Protein AF-A0A257QNQ6-F1 (afdb_monomer)

Secondary structure (DSSP, 8-state):
-EEEEE-SSSEETT-GGGEESS---STTEEEEE---S-EEEEE-TT-EEEESEEEE--TTEEEEE-SEEEE-STT-EEEE-SSEEEESSEEEESEEEE-SSEEEESS-EEE-SEEEE-TT-EEE-TT-EEEE-SEEEE-EEEEE-SSS--EEEESSEEEESSEEEEET-EEEESSEEEE-S-EEE-SSTT---EEEE-TT-EEEE-SS-EEEE-TT-EEEESSEEEE-S-SSEEEEES-EEESSEEEE-SSEEEEESSEEEE-SEEEEEEEEEEETT-EEEE-TT-EEEEEEEEEESSEEEESS-EEE-TTPEEEESSEEE-TTS-EEE-S-EEE-S-EE--

Mean predicted aligned error: 4.37 Å

Nearest PDB structures (foldseek):
  7koh-assembly1_A  TM=2.588E-01  e=5.756E+00  Escherichia coli O157:H7
  5awf-assembly1_B  TM=1.231E-01  e=7.740E-01  Escherichia coli K-12
  5awf-assembly1_A  TM=1.006E-01  e=2.385E+00  Escherichia coli K-12
  4dn7-assembly1_B  TM=1.227E-01  e=3.528E+00  Methanosarcina mazei Go1

pLDDT: mean 94.82, std 5.74, range [55.69, 98.88]

Radius of gyration: 24.32 Å; Cα contacts (8 Å, |Δi|>4): 1252; chains: 1; bounding box: 63×30×73 Å

Sequence (342 aa):
MGSYSWNGTSGDWATNTNWTGGIPNSSTADVTIEAGGTYNVTIAAGESFTADSVTLANYSVNFDLIGSLDLLGSLASFNFSGSVFDLAGTISGGTFNIDTGTLVDQGGVIATQNFALGNQQYLDLNGNTLTLGHSAQLNGYIVGNGSAGNEILVTGKADLSTSYFGGQAILVDAGIVSQDAYILVGTAAGDTGGLVIDAGATYALVSDAYIQSNGTANISNAGLLEKTANVGESYIDGNFTNTGTIAVNQGTLDVRYGNDQLAGTITGPGLFGISAGANATLDSGLVINVATFNIVNGNATLGSSFDLTDAVSLIGSGDIYLNGHNLTLAGPAALEGTLTGP

Foldseek 3Di:
DQEKEAPAAADELQDQVRIDRGRAADLDYEYEYADEDAYEYEHAAPHEGEYCEYEYRYQRYEYEYQEEYENNHPQYEYEDNYAEYEANEEYAEHEYEDPEHEYEDPQYAYHYQEYEDDAQHYYEPQQAEYEDQHEYEAHHEYEDPHPHHQEDHYQYEYEYAHHEYEAAHEYEFNAEYEYAEEYEHYPDQCHAYEYHDDAQGEYEDAYLYEYEYHHNYEYEDQYEYEDDDDQEEYEYAEEYEYAEEYEDAHHEYEYEHYEYEAAYEYEYAYEYEYAHAYAYEDAPHYYYHYQEYEYYNYEYEYNEADEDAQNYEYHYQEEYECAAYHYHYNHHYDHNHHYHYD

Structure (mmCIF, N/CA/C/O backbone):
data_AF-A0A257QNQ6-F1
#
_entry.id   AF-A0A257QNQ6-F1
#
loop_
_atom_site.group_PDB
_atom_site.id
_atom_site.type_symbol
_atom_site.label_atom_id
_atom_site.label_alt_id
_atom_site.label_comp_id
_atom_site.label_asym_id
_atom_site.label_entity_id
_atom_site.label_seq_id
_atom_site.pdbx_PDB_ins_code
_atom_site.Cartn_x
_atom_site.Cartn_y
_atom_site.Cartn_z
_atom_site.occupancy
_atom_site.B_iso_or_equiv
_atom_site.auth_seq_id
_atom_site.auth_comp_id
_atom_site.auth_asym_id
_atom_site.auth_atom_id
_atom_site.pdbx_PDB_model_num
ATOM 1 N N . MET A 1 1 ? 31.882 -0.362 -18.233 1.00 69.94 1 MET A N 1
ATOM 2 C CA . MET A 1 1 ? 30.543 0.205 -18.442 1.00 69.94 1 MET A CA 1
ATOM 3 C C . MET A 1 1 ? 30.500 0.744 -19.852 1.00 69.94 1 MET A C 1
ATOM 5 O O . MET A 1 1 ? 31.387 1.510 -20.220 1.00 69.94 1 MET A O 1
ATOM 9 N N . GLY A 1 2 ? 29.583 0.234 -20.668 1.00 83.62 2 GLY A N 1
ATOM 10 C CA . GLY A 1 2 ? 29.284 0.827 -21.970 1.00 83.62 2 GLY A CA 1
ATOM 11 C C . GLY A 1 2 ? 28.136 1.810 -21.787 1.00 83.62 2 GLY A C 1
ATOM 12 O O . GLY A 1 2 ? 27.144 1.434 -21.175 1.00 83.62 2 GLY A O 1
ATOM 13 N N . SER A 1 3 ? 28.279 3.038 -22.279 1.00 91.12 3 SER A N 1
ATOM 14 C CA . SER A 1 3 ? 27.209 4.040 -22.244 1.00 91.12 3 SER A CA 1
ATOM 15 C C . SER A 1 3 ? 26.455 4.037 -23.566 1.00 91.12 3 SER A C 1
ATOM 17 O O . SER A 1 3 ? 27.075 4.094 -24.631 1.00 91.12 3 SER A O 1
ATOM 19 N N . TYR A 1 4 ? 25.131 3.996 -23.485 1.00 97.50 4 TYR A N 1
ATOM 20 C CA . TYR A 1 4 ? 24.238 3.935 -24.632 1.00 97.50 4 TYR A CA 1
ATOM 21 C C . TYR A 1 4 ? 23.195 5.039 -24.531 1.00 97.50 4 TYR A C 1
ATOM 23 O O . TYR A 1 4 ? 22.643 5.262 -23.454 1.00 97.50 4 TYR A O 1
ATOM 31 N N . SER A 1 5 ? 22.906 5.722 -25.638 1.00 96.94 5 SER A N 1
ATOM 32 C CA . SER A 1 5 ? 21.911 6.797 -25.642 1.00 96.94 5 SER A CA 1
ATOM 33 C C . SER A 1 5 ? 20.911 6.695 -26.782 1.00 96.94 5 SER A C 1
ATOM 35 O O . SER A 1 5 ? 21.265 6.349 -27.913 1.00 96.94 5 SER A O 1
ATOM 37 N N . TRP A 1 6 ? 19.651 6.997 -26.471 1.00 97.31 6 TRP A N 1
ATOM 38 C CA . TRP A 1 6 ? 18.554 6.987 -27.437 1.00 97.31 6 TRP A CA 1
ATOM 39 C C . TRP A 1 6 ? 18.529 8.262 -28.284 1.00 97.31 6 TRP A C 1
ATOM 41 O O . TRP A 1 6 ? 18.758 9.363 -27.784 1.00 97.31 6 TRP A O 1
ATOM 51 N N . ASN A 1 7 ? 18.228 8.128 -29.574 1.00 93.75 7 ASN A N 1
ATOM 52 C CA . ASN A 1 7 ? 18.326 9.219 -30.551 1.00 93.75 7 ASN A CA 1
ATOM 53 C C . ASN A 1 7 ? 17.153 10.224 -30.534 1.00 93.75 7 ASN A C 1
ATOM 55 O O . ASN A 1 7 ? 17.174 11.189 -31.298 1.00 93.75 7 ASN A O 1
ATOM 59 N N . GLY A 1 8 ? 16.134 10.001 -29.700 1.00 91.19 8 GLY A N 1
ATOM 60 C CA . GLY A 1 8 ? 14.969 10.884 -29.578 1.00 91.19 8 GLY A CA 1
ATOM 61 C C . GLY A 1 8 ? 13.869 10.666 -30.617 1.00 91.19 8 GLY A C 1
ATOM 62 O O . GLY A 1 8 ? 13.114 11.591 -30.909 1.00 91.19 8 GLY A O 1
ATOM 63 N N . THR A 1 9 ? 13.780 9.473 -31.207 1.00 94.81 9 THR A N 1
ATOM 64 C CA . THR A 1 9 ? 12.699 9.100 -32.134 1.00 94.81 9 THR A CA 1
ATOM 65 C C . THR A 1 9 ? 11.849 7.973 -31.567 1.00 94.81 9 THR A C 1
ATOM 67 O O . THR A 1 9 ? 12.323 7.200 -30.739 1.00 94.81 9 THR A O 1
ATOM 70 N N . SER A 1 10 ? 10.586 7.870 -31.988 1.00 97.56 10 SER A N 1
ATOM 71 C CA . SER A 1 10 ? 9.775 6.714 -31.601 1.00 97.56 10 SER A CA 1
ATOM 72 C C . SER A 1 10 ? 10.334 5.457 -32.241 1.00 97.56 10 SER A C 1
ATOM 74 O O . SER A 1 10 ? 10.613 5.448 -33.443 1.00 97.56 10 SER A O 1
ATOM 76 N N . GLY A 1 11 ? 10.443 4.385 -31.468 1.00 97.44 11 GLY A N 1
ATOM 77 C CA . GLY A 1 11 ? 10.883 3.124 -32.023 1.00 97.44 11 GLY A CA 1
ATOM 78 C C . GLY A 1 11 ? 11.144 2.038 -31.002 1.00 97.44 11 GLY A C 1
ATOM 79 O O . GLY A 1 11 ? 10.946 2.186 -29.800 1.00 97.44 11 GLY A O 1
ATOM 80 N N . ASP A 1 12 ? 11.605 0.931 -31.554 1.00 97.94 12 ASP A N 1
ATOM 81 C CA . ASP A 1 12 ? 11.829 -0.312 -30.844 1.00 97.94 12 ASP A CA 1
ATOM 82 C C . ASP A 1 12 ? 13.265 -0.376 -30.296 1.00 97.94 12 ASP A C 1
ATOM 84 O O . ASP A 1 12 ? 14.216 0.016 -30.990 1.00 97.94 12 ASP A O 1
ATOM 88 N N . TRP A 1 13 ? 13.426 -0.854 -29.060 1.00 98.31 13 TRP A N 1
ATOM 89 C CA . TRP A 1 13 ? 14.710 -1.041 -28.384 1.00 98.31 13 TRP A CA 1
ATOM 90 C C . TRP A 1 13 ? 15.676 -1.904 -29.208 1.00 98.31 13 TRP A C 1
ATOM 92 O O . TRP A 1 13 ? 16.876 -1.628 -29.235 1.00 98.31 13 TRP A O 1
ATOM 102 N N . ALA A 1 14 ? 15.181 -2.893 -29.954 1.00 98.12 14 ALA A N 1
ATOM 103 C CA . ALA A 1 14 ? 15.971 -3.760 -30.826 1.00 98.12 14 ALA A CA 1
ATOM 104 C C . ALA A 1 14 ? 16.510 -3.057 -32.086 1.00 98.12 14 ALA A C 1
ATOM 106 O O . ALA A 1 14 ? 17.310 -3.627 -32.835 1.00 98.12 14 ALA A O 1
ATOM 107 N N . THR A 1 15 ? 16.090 -1.824 -32.373 1.00 97.69 15 THR A N 1
ATOM 108 C CA . THR A 1 15 ? 16.478 -1.126 -33.602 1.00 97.69 15 THR A CA 1
ATOM 109 C C . THR A 1 15 ? 17.811 -0.400 -33.430 1.00 97.69 15 THR A C 1
ATOM 111 O O . THR A 1 15 ? 17.893 0.673 -32.838 1.00 97.69 15 THR A O 1
ATOM 114 N N . ASN A 1 16 ? 18.879 -0.937 -34.030 1.00 96.56 16 ASN A N 1
ATOM 115 C CA . ASN A 1 16 ? 20.240 -0.396 -33.888 1.00 96.56 16 ASN A CA 1
ATOM 116 C C . ASN A 1 16 ? 20.386 1.090 -34.274 1.00 96.56 16 ASN A C 1
ATOM 118 O O . ASN A 1 16 ? 21.211 1.789 -33.701 1.00 96.56 16 ASN A O 1
ATOM 122 N N . THR A 1 17 ? 19.602 1.594 -35.233 1.00 96.25 17 THR A N 1
ATOM 123 C CA . THR A 1 17 ? 19.655 3.012 -35.642 1.00 96.25 17 THR A CA 1
ATOM 124 C C . THR A 1 17 ? 19.065 3.975 -34.613 1.00 96.25 17 THR A C 1
ATOM 126 O O . THR A 1 17 ? 19.263 5.184 -34.742 1.00 96.25 17 THR A O 1
ATOM 129 N N . ASN A 1 18 ? 18.361 3.462 -33.601 1.00 96.50 18 ASN A N 1
ATOM 130 C CA . ASN A 1 18 ? 17.805 4.268 -32.516 1.00 96.50 18 ASN A CA 1
ATOM 131 C C . ASN A 1 18 ? 18.825 4.564 -31.413 1.00 96.50 18 ASN A C 1
ATOM 133 O O . ASN A 1 18 ? 18.594 5.446 -30.587 1.00 96.50 18 ASN A O 1
ATOM 137 N N . TRP A 1 19 ? 19.976 3.887 -31.442 1.00 97.31 19 TRP A N 1
ATOM 138 C CA . TRP A 1 19 ? 20.987 3.959 -30.400 1.00 97.31 19 TRP A CA 1
ATOM 139 C C . TRP A 1 19 ? 22.310 4.545 -30.882 1.00 97.31 19 TRP A C 1
ATOM 141 O O . TRP A 1 19 ? 22.852 4.174 -31.925 1.00 97.31 19 TRP A O 1
ATOM 151 N N . THR A 1 20 ? 22.904 5.379 -30.034 1.00 95.94 20 THR A N 1
ATOM 152 C CA . THR A 1 20 ? 24.349 5.611 -30.030 1.00 95.94 20 THR A CA 1
ATOM 153 C C . THR A 1 20 ? 24.997 4.587 -29.101 1.00 95.94 20 THR A C 1
ATOM 155 O O . THR A 1 20 ? 24.554 4.422 -27.969 1.00 95.94 20 THR A O 1
ATOM 158 N N . GLY A 1 21 ? 26.041 3.897 -29.571 1.00 94.25 21 GLY A N 1
ATOM 159 C CA . GLY A 1 21 ? 26.711 2.817 -28.825 1.00 94.25 21 GLY A CA 1
ATOM 160 C C . GLY A 1 21 ? 26.285 1.399 -29.229 1.00 94.25 21 GLY A C 1
ATOM 161 O O . GLY A 1 21 ? 26.950 0.442 -28.845 1.00 94.25 21 GLY A O 1
ATOM 162 N N . GLY A 1 22 ? 25.254 1.261 -30.072 1.00 95.94 22 GLY A N 1
ATOM 163 C CA . GLY A 1 22 ? 24.657 -0.023 -30.463 1.00 95.94 22 GLY A CA 1
ATOM 164 C C . GLY A 1 22 ? 23.461 -0.396 -29.584 1.00 95.94 22 GLY A C 1
ATOM 165 O O . GLY A 1 22 ? 23.082 0.370 -28.709 1.00 95.94 22 GLY A O 1
ATOM 166 N N . ILE A 1 23 ? 22.847 -1.557 -29.818 1.00 97.75 23 ILE A N 1
ATOM 167 C CA . ILE A 1 23 ? 21.706 -2.022 -29.010 1.00 97.75 23 ILE A CA 1
ATOM 168 C C . ILE A 1 23 ? 22.202 -2.399 -27.599 1.00 97.75 23 ILE A C 1
ATOM 170 O O . ILE A 1 23 ? 23.046 -3.298 -27.492 1.00 97.75 23 ILE A O 1
ATOM 174 N N . PRO A 1 24 ? 21.695 -1.778 -26.519 1.00 97.44 24 PRO A N 1
ATOM 175 C CA . PRO A 1 24 ? 22.055 -2.163 -25.160 1.00 97.44 24 PRO A CA 1
ATOM 176 C C . PRO A 1 24 ? 21.483 -3.547 -24.831 1.00 97.44 24 PRO A C 1
ATOM 178 O O . PRO A 1 24 ? 20.266 -3.735 -24.837 1.00 97.44 24 PRO A O 1
ATOM 181 N N . ASN A 1 25 ? 22.362 -4.519 -24.565 1.00 97.31 25 ASN A N 1
ATOM 182 C CA . ASN A 1 25 ? 21.983 -5.866 -24.128 1.00 97.31 25 ASN A CA 1
ATOM 183 C C . ASN A 1 25 ? 23.125 -6.557 -23.352 1.00 97.31 25 ASN A C 1
ATOM 185 O O . ASN A 1 25 ? 23.764 -7.492 -23.836 1.00 97.31 25 ASN A O 1
ATOM 189 N N . SER A 1 26 ? 23.479 -6.022 -22.185 1.00 95.69 26 SER A N 1
ATOM 190 C CA . SER A 1 26 ? 24.570 -6.525 -21.343 1.00 95.69 26 SER A CA 1
ATOM 191 C C . SER A 1 26 ? 24.406 -6.053 -19.901 1.00 95.69 26 SER A C 1
ATOM 193 O O . SER A 1 26 ? 23.998 -4.922 -19.661 1.00 95.69 26 SER A O 1
ATOM 195 N N . SER A 1 27 ? 24.847 -6.859 -18.933 1.00 95.31 27 SER A N 1
ATOM 196 C CA . SER A 1 27 ? 24.830 -6.533 -17.495 1.00 95.31 27 SER A CA 1
ATOM 197 C C . SER A 1 27 ? 25.795 -5.411 -17.079 1.00 95.31 27 SER A C 1
ATOM 199 O O . SER A 1 27 ? 26.043 -5.217 -15.896 1.00 95.31 27 SER A O 1
ATOM 201 N N . THR A 1 28 ? 26.427 -4.741 -18.043 1.00 95.25 28 THR A N 1
ATOM 202 C CA . THR A 1 28 ? 27.343 -3.602 -17.837 1.00 95.25 28 THR A CA 1
ATOM 203 C C . THR A 1 28 ? 26.955 -2.396 -18.698 1.00 95.25 28 THR A C 1
ATOM 205 O O . THR A 1 28 ? 27.774 -1.490 -18.904 1.00 95.25 28 THR A O 1
ATOM 208 N N . ALA A 1 29 ? 25.761 -2.447 -19.299 1.00 96.62 29 ALA A N 1
ATOM 209 C CA . ALA A 1 29 ? 25.231 -1.405 -20.157 1.00 96.62 29 ALA A CA 1
ATOM 210 C C . ALA A 1 29 ? 24.472 -0.371 -19.326 1.00 96.62 29 ALA A C 1
ATOM 212 O O . ALA A 1 29 ? 23.463 -0.704 -18.708 1.00 96.62 29 ALA A O 1
ATOM 213 N N . ASP A 1 30 ? 24.942 0.871 -19.377 1.00 96.69 30 ASP A N 1
ATOM 214 C CA . ASP A 1 30 ? 24.254 2.022 -18.806 1.00 96.69 30 ASP A CA 1
ATOM 215 C C . ASP A 1 30 ? 23.509 2.740 -19.926 1.00 96.69 30 ASP A C 1
ATOM 217 O O . ASP A 1 30 ? 24.112 3.210 -20.898 1.00 96.69 30 ASP A O 1
ATOM 221 N N . VAL A 1 31 ? 22.189 2.783 -19.806 1.00 97.88 31 VAL A N 1
ATOM 222 C CA . VAL A 1 31 ? 21.284 3.290 -20.831 1.00 97.88 31 VAL A CA 1
ATOM 223 C C . VAL A 1 31 ? 20.718 4.631 -20.401 1.00 97.88 31 VAL A C 1
ATOM 225 O O . VAL A 1 31 ? 20.129 4.742 -19.329 1.00 97.88 31 VAL A O 1
ATOM 228 N N . THR A 1 32 ? 20.828 5.629 -21.274 1.00 97.25 32 THR A N 1
ATOM 229 C CA . THR A 1 32 ? 20.248 6.955 -21.062 1.00 97.25 32 THR A CA 1
ATOM 230 C C . THR A 1 32 ? 19.276 7.309 -22.184 1.00 97.25 32 THR A C 1
ATOM 232 O O . THR A 1 32 ? 19.627 7.343 -23.364 1.00 97.25 32 THR A O 1
ATOM 235 N N . ILE A 1 33 ? 18.042 7.633 -21.817 1.00 96.94 33 ILE A N 1
ATOM 236 C CA . ILE A 1 33 ? 16.995 8.111 -22.720 1.00 96.94 33 ILE A CA 1
ATOM 237 C C . ILE A 1 33 ? 16.623 9.526 -22.261 1.00 96.94 33 ILE A C 1
ATOM 239 O O . ILE A 1 33 ? 15.791 9.725 -21.380 1.00 96.94 33 ILE A O 1
ATOM 243 N N . GLU A 1 34 ? 17.308 10.521 -22.823 1.00 94.81 34 GLU A N 1
ATOM 244 C CA . GLU A 1 34 ? 17.212 11.930 -22.396 1.00 94.81 34 GLU A CA 1
ATOM 245 C C . GLU A 1 34 ? 16.954 12.907 -23.550 1.00 94.81 34 GLU A C 1
ATOM 247 O O . GLU A 1 34 ? 16.706 14.091 -23.325 1.00 94.81 34 GLU A O 1
ATOM 252 N N . ALA A 1 35 ? 17.014 12.432 -24.799 1.00 92.38 35 ALA A N 1
ATOM 253 C CA . ALA A 1 35 ? 16.779 13.270 -25.967 1.00 92.38 35 ALA A CA 1
ATOM 254 C C . ALA A 1 35 ? 15.384 13.893 -25.872 1.00 92.38 35 ALA A C 1
ATOM 256 O O . ALA A 1 35 ? 14.420 13.167 -25.637 1.00 92.38 35 ALA A O 1
ATOM 257 N N . GLY A 1 36 ? 15.289 15.214 -26.036 1.00 91.38 36 GLY A N 1
ATOM 258 C CA . GLY A 1 36 ? 14.035 15.957 -25.910 1.00 91.38 36 GLY A CA 1
ATOM 259 C C . GLY A 1 36 ? 13.005 15.613 -26.993 1.00 91.38 36 GLY A C 1
ATOM 260 O O . GLY A 1 36 ? 13.355 15.156 -28.078 1.00 91.38 36 GLY A O 1
ATOM 261 N N . GLY A 1 37 ? 11.732 15.890 -26.707 1.00 92.44 37 GLY A N 1
ATOM 262 C CA . GLY A 1 37 ? 10.602 15.628 -27.607 1.00 92.44 37 GLY A CA 1
ATOM 263 C C . GLY A 1 37 ? 9.632 14.585 -27.056 1.00 92.44 37 GLY A C 1
ATOM 264 O O . GLY A 1 37 ? 9.853 14.038 -25.978 1.00 92.44 37 GLY A O 1
ATOM 265 N N . THR A 1 38 ? 8.552 14.338 -27.797 1.00 95.88 38 THR A N 1
ATOM 266 C CA . THR A 1 38 ? 7.533 13.330 -27.469 1.00 95.88 38 THR A CA 1
ATOM 267 C C . THR A 1 38 ? 7.703 12.133 -28.390 1.00 95.88 38 THR A C 1
ATOM 269 O O . THR A 1 38 ? 7.59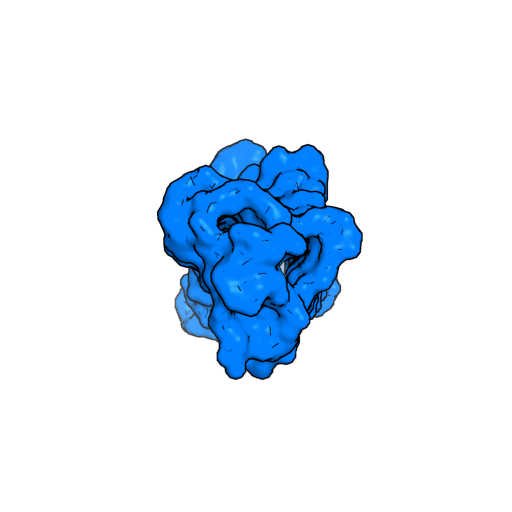8 12.276 -29.610 1.00 95.88 38 THR A O 1
ATOM 272 N N . TYR A 1 39 ? 7.980 10.970 -27.814 1.00 96.44 39 TYR A N 1
ATOM 273 C CA . TYR A 1 39 ? 8.153 9.716 -28.540 1.00 96.44 39 TYR A CA 1
ATOM 274 C C . TYR A 1 39 ? 7.929 8.517 -27.618 1.00 96.44 39 TYR A C 1
ATOM 276 O O . TYR A 1 39 ? 7.915 8.662 -26.395 1.00 96.44 39 TYR A O 1
ATOM 284 N N . ASN A 1 40 ? 7.784 7.342 -28.228 1.00 97.44 40 ASN A N 1
ATOM 285 C CA . ASN A 1 40 ? 7.627 6.076 -27.520 1.00 97.44 40 ASN A CA 1
ATOM 286 C C . ASN A 1 40 ? 8.889 5.231 -27.689 1.00 97.44 40 ASN A C 1
ATOM 288 O O . ASN A 1 40 ? 9.402 5.101 -28.805 1.00 97.44 40 ASN A O 1
ATOM 292 N N . VAL A 1 41 ? 9.364 4.645 -26.598 1.00 98.31 41 VAL A N 1
ATOM 293 C CA . VAL A 1 41 ? 10.376 3.588 -26.623 1.00 98.31 41 VAL A CA 1
ATOM 294 C C . VAL A 1 41 ? 9.683 2.288 -26.262 1.00 98.31 41 VAL A C 1
ATOM 296 O O . VAL A 1 41 ? 9.047 2.211 -25.217 1.00 98.31 41 VAL A O 1
ATOM 299 N N . THR A 1 42 ? 9.805 1.275 -27.113 1.00 98.62 42 THR A N 1
ATOM 300 C CA . THR A 1 42 ? 9.124 -0.007 -26.911 1.00 98.62 42 THR A CA 1
ATOM 301 C C . THR A 1 42 ? 10.139 -1.132 -26.765 1.00 98.62 42 THR A C 1
ATOM 303 O O . THR A 1 42 ? 11.074 -1.220 -27.558 1.00 98.62 42 THR A O 1
ATOM 306 N N . ILE A 1 43 ? 9.936 -2.011 -25.785 1.00 98.75 43 ILE A N 1
ATOM 307 C CA . ILE A 1 43 ? 10.489 -3.372 -25.789 1.00 98.75 43 ILE A CA 1
ATOM 308 C C . ILE A 1 43 ? 9.325 -4.294 -26.145 1.00 98.75 43 ILE A C 1
ATOM 310 O O . ILE A 1 43 ? 8.400 -4.464 -25.345 1.00 98.75 43 ILE A O 1
ATOM 314 N N . ALA A 1 44 ? 9.331 -4.842 -27.357 1.00 98.62 44 ALA A N 1
ATOM 315 C CA . ALA A 1 44 ? 8.183 -5.545 -27.911 1.00 98.62 44 ALA A CA 1
ATOM 316 C C . ALA A 1 44 ? 8.004 -6.955 -27.321 1.00 98.62 44 ALA A C 1
ATOM 318 O O . ALA A 1 44 ? 8.885 -7.530 -26.679 1.00 98.62 44 ALA A O 1
ATOM 319 N N . ALA A 1 45 ? 6.827 -7.540 -27.555 1.00 98.12 45 ALA A N 1
ATOM 320 C CA . ALA A 1 45 ? 6.528 -8.900 -27.121 1.00 98.12 45 ALA A CA 1
ATOM 321 C C . ALA A 1 45 ? 7.535 -9.909 -27.702 1.00 98.12 45 ALA A C 1
ATOM 323 O O . ALA A 1 45 ? 7.783 -9.939 -28.908 1.00 98.12 45 ALA A O 1
ATOM 324 N N . GLY A 1 46 ? 8.071 -10.777 -26.844 1.00 97.62 46 GLY A N 1
ATOM 325 C CA . GLY A 1 46 ? 9.076 -11.775 -27.224 1.00 97.62 46 GLY A CA 1
ATOM 326 C C . GLY A 1 46 ? 10.512 -11.248 -27.265 1.00 97.62 46 GLY A C 1
ATOM 327 O O . GLY A 1 46 ? 11.429 -12.035 -27.497 1.00 97.62 46 GLY A O 1
ATOM 328 N N . GLU A 1 47 ? 10.725 -9.958 -27.008 1.00 98.56 47 GLU A N 1
ATOM 329 C CA . GLU A 1 47 ? 12.058 -9.388 -26.840 1.00 98.56 47 GLU A CA 1
ATOM 330 C C . GLU A 1 47 ? 12.524 -9.484 -25.388 1.00 98.56 47 GLU A C 1
ATOM 332 O O . GLU A 1 47 ? 11.730 -9.509 -24.443 1.00 98.56 47 GLU A O 1
ATOM 337 N N . SER A 1 48 ? 13.836 -9.579 -25.193 1.00 98.25 48 SER A N 1
ATOM 338 C CA . SER A 1 48 ? 14.443 -9.631 -23.865 1.00 98.25 48 SER A CA 1
ATOM 339 C C . SER A 1 48 ? 15.804 -8.961 -23.894 1.00 98.25 48 SER A C 1
ATOM 341 O O . SER A 1 48 ? 16.664 -9.320 -24.705 1.00 98.25 48 SER A O 1
ATOM 343 N N . PHE A 1 49 ? 15.988 -7.998 -22.999 1.00 98.56 49 PHE A N 1
ATOM 344 C CA . PHE A 1 49 ? 17.214 -7.228 -22.884 1.00 98.56 49 PHE A CA 1
ATOM 345 C C . PHE A 1 49 ? 17.747 -7.250 -21.462 1.00 98.56 49 PHE A C 1
ATOM 347 O O . PHE A 1 49 ? 17.004 -7.332 -20.488 1.00 98.56 49 PHE A O 1
ATOM 354 N N . THR A 1 50 ? 19.063 -7.131 -21.357 1.00 98.00 50 THR A N 1
ATOM 355 C CA . THR A 1 50 ? 19.760 -6.928 -20.094 1.00 98.00 50 THR A CA 1
ATOM 356 C C . THR A 1 50 ? 20.406 -5.547 -20.072 1.00 98.00 50 THR A C 1
ATOM 358 O O . THR A 1 50 ? 21.042 -5.140 -21.047 1.00 98.00 50 THR A O 1
ATOM 361 N N . ALA A 1 51 ? 20.316 -4.866 -18.934 1.00 97.88 51 ALA A N 1
ATOM 362 C CA . ALA A 1 51 ? 21.062 -3.646 -18.647 1.00 97.88 51 ALA A CA 1
ATOM 363 C C . ALA A 1 51 ? 21.723 -3.724 -17.260 1.00 97.88 51 ALA A C 1
ATOM 365 O O . ALA A 1 51 ? 21.342 -4.535 -16.413 1.00 97.88 51 ALA A O 1
ATOM 366 N N . ASP A 1 52 ? 22.740 -2.891 -17.039 1.00 97.31 52 ASP A N 1
ATOM 367 C CA . ASP A 1 52 ? 23.159 -2.535 -15.681 1.00 97.31 52 ASP A CA 1
ATOM 368 C C . ASP A 1 52 ? 22.152 -1.528 -15.130 1.00 97.31 52 ASP A C 1
ATOM 370 O O . ASP A 1 52 ? 21.403 -1.839 -14.216 1.00 97.31 52 ASP A O 1
ATOM 374 N N . SER A 1 53 ? 22.038 -0.358 -15.755 1.00 97.50 53 SER A N 1
ATOM 375 C CA . SER A 1 53 ? 21.055 0.648 -15.360 1.00 97.50 53 SER A CA 1
ATOM 376 C C . SER A 1 53 ? 20.401 1.318 -16.561 1.00 97.50 53 SER A C 1
ATOM 378 O O . SER A 1 53 ? 20.998 1.448 -17.628 1.00 97.50 53 SER A O 1
ATOM 380 N N . VAL A 1 54 ? 19.165 1.773 -16.374 1.00 98.19 54 VAL A N 1
ATOM 381 C CA . VAL A 1 54 ? 18.397 2.555 -17.342 1.00 98.19 54 VAL A CA 1
ATOM 382 C C . VAL A 1 54 ? 17.944 3.840 -16.670 1.00 98.19 54 VAL A C 1
ATOM 384 O O . VAL A 1 54 ? 17.340 3.824 -15.604 1.00 98.19 54 VAL A O 1
ATOM 387 N N . THR A 1 55 ? 18.241 4.974 -17.288 1.00 97.69 55 THR A N 1
ATOM 388 C CA . THR A 1 55 ? 17.775 6.288 -16.847 1.00 97.69 55 THR A CA 1
ATOM 389 C C . THR A 1 55 ? 16.988 6.931 -17.970 1.00 97.69 55 THR A C 1
ATOM 391 O O . THR A 1 55 ? 17.509 7.158 -19.063 1.00 97.69 55 THR A O 1
ATOM 394 N N . LEU A 1 56 ? 15.729 7.241 -17.691 1.00 97.00 56 LEU A N 1
ATOM 395 C CA . LEU A 1 56 ? 14.823 7.891 -18.622 1.00 97.00 56 LEU A CA 1
ATOM 396 C C . LEU A 1 56 ? 14.537 9.297 -18.089 1.00 97.00 56 LEU A C 1
ATOM 398 O O . LEU A 1 56 ? 13.741 9.453 -17.176 1.00 97.00 56 LEU A O 1
ATOM 402 N N . ALA A 1 57 ? 15.223 10.310 -18.620 1.00 93.31 57 ALA A N 1
ATOM 403 C CA . ALA A 1 57 ? 15.273 11.667 -18.055 1.00 93.31 57 ALA A CA 1
ATOM 404 C C . ALA A 1 57 ? 14.507 12.721 -18.883 1.00 93.31 57 ALA A C 1
ATOM 406 O O . ALA A 1 57 ? 14.694 13.924 -18.694 1.00 93.31 57 ALA A O 1
ATOM 407 N N . ASN A 1 58 ? 13.663 12.290 -19.824 1.00 90.00 58 ASN A N 1
ATOM 408 C CA . ASN A 1 58 ? 12.784 13.174 -20.589 1.00 90.00 58 ASN A CA 1
ATOM 409 C C . ASN A 1 58 ? 11.313 12.952 -20.204 1.00 90.00 58 ASN A C 1
ATOM 411 O O . ASN A 1 58 ? 10.714 11.955 -20.600 1.00 90.00 58 ASN A O 1
ATOM 415 N N . TYR A 1 59 ? 10.720 13.963 -19.560 1.00 90.25 59 TYR A N 1
ATOM 416 C CA . TYR A 1 59 ? 9.333 14.007 -19.071 1.00 90.25 59 TYR A CA 1
ATOM 417 C C . TYR A 1 59 ? 8.234 13.785 -20.118 1.00 90.25 59 TYR A C 1
ATOM 419 O O . TYR A 1 59 ? 7.078 13.616 -19.753 1.00 90.25 59 TYR A O 1
ATOM 427 N N . SER A 1 60 ? 8.562 13.814 -21.409 1.00 94.00 60 SER A N 1
ATOM 428 C CA . SER A 1 60 ? 7.599 13.668 -22.509 1.00 94.00 60 SER A CA 1
ATOM 429 C C . SER A 1 60 ? 7.672 12.312 -23.219 1.00 94.00 60 SER A C 1
ATOM 431 O O . SER A 1 60 ? 7.010 12.127 -24.241 1.00 94.00 60 SER A O 1
ATOM 433 N N . VAL A 1 61 ? 8.500 11.386 -22.734 1.00 95.69 61 VAL A N 1
ATOM 434 C CA . VAL A 1 61 ? 8.670 10.053 -23.330 1.00 95.69 61 VAL A CA 1
ATOM 435 C C . VAL A 1 61 ? 7.702 9.065 -22.709 1.00 95.69 61 VAL A C 1
ATOM 437 O O . VAL A 1 61 ? 7.549 9.038 -21.487 1.00 95.69 61 VAL A O 1
ATOM 440 N N . ASN A 1 62 ? 7.112 8.221 -23.552 1.00 97.56 62 ASN A N 1
ATOM 441 C CA . ASN A 1 62 ? 6.419 7.024 -23.096 1.00 97.56 62 ASN A CA 1
ATOM 442 C C . ASN A 1 62 ? 7.331 5.804 -23.241 1.00 97.56 62 ASN A C 1
ATOM 444 O O . ASN A 1 62 ? 8.106 5.711 -24.200 1.00 97.56 62 ASN A O 1
ATOM 448 N N . PHE A 1 63 ? 7.246 4.882 -22.291 1.00 98.31 63 PHE A N 1
ATOM 449 C CA . PHE A 1 63 ? 7.999 3.637 -22.299 1.00 98.31 63 PHE A CA 1
ATOM 450 C C . PHE A 1 63 ? 7.041 2.450 -22.249 1.00 98.31 63 PHE A C 1
ATOM 452 O O . PHE A 1 63 ? 6.388 2.231 -21.234 1.00 98.31 63 PHE A O 1
ATOM 459 N N . ASP A 1 64 ? 6.993 1.681 -23.332 1.00 98.69 64 ASP A N 1
ATOM 460 C CA . ASP A 1 64 ? 6.107 0.530 -23.475 1.00 98.69 64 ASP A CA 1
ATOM 461 C C . ASP A 1 64 ? 6.927 -0.748 -23.256 1.00 98.69 64 ASP A C 1
ATOM 463 O O . ASP A 1 64 ? 7.653 -1.208 -24.147 1.00 98.69 64 ASP A O 1
ATOM 467 N N . LEU A 1 65 ? 6.834 -1.336 -22.065 1.00 98.75 65 LEU A N 1
ATOM 468 C CA . LEU A 1 65 ? 7.491 -2.601 -21.750 1.00 98.75 65 LEU A CA 1
ATOM 469 C C . LEU A 1 65 ? 6.508 -3.751 -21.954 1.00 98.75 65 LEU A C 1
ATOM 471 O O . LEU A 1 65 ? 5.687 -4.021 -21.084 1.00 98.75 65 LEU A O 1
ATOM 475 N N . ILE A 1 66 ? 6.609 -4.447 -23.088 1.00 98.69 66 ILE A N 1
ATOM 476 C CA . ILE A 1 66 ? 5.788 -5.624 -23.427 1.00 98.69 66 ILE A CA 1
ATOM 477 C C . ILE A 1 66 ? 6.620 -6.918 -23.351 1.00 98.69 66 ILE A C 1
ATOM 479 O O . ILE A 1 66 ? 6.099 -7.980 -23.019 1.00 98.69 66 ILE A O 1
ATOM 483 N N . GLY A 1 67 ? 7.915 -6.840 -23.669 1.00 98.69 67 GLY A N 1
ATOM 484 C CA . GLY A 1 67 ? 8.884 -7.928 -23.501 1.00 98.69 67 GLY A CA 1
ATOM 485 C C . GLY A 1 67 ? 9.488 -7.987 -22.094 1.00 98.69 67 GLY A C 1
ATOM 486 O O . GLY A 1 67 ? 8.795 -7.777 -21.102 1.00 98.69 67 GLY A O 1
ATOM 487 N N . SER A 1 68 ? 10.786 -8.285 -21.995 1.00 98.62 68 SER A N 1
ATOM 488 C CA . SER A 1 68 ? 11.506 -8.373 -20.714 1.00 98.62 68 SER A CA 1
ATOM 489 C C . SER A 1 68 ? 12.702 -7.430 -20.646 1.00 98.62 68 SER A C 1
ATOM 491 O O . SER A 1 68 ? 13.468 -7.317 -21.608 1.00 98.62 68 SER A O 1
ATOM 493 N N . LEU A 1 69 ? 12.901 -6.813 -19.482 1.00 98.69 69 LEU A N 1
ATOM 494 C CA . LEU A 1 69 ? 14.089 -6.037 -19.145 1.00 98.69 69 LEU A CA 1
ATOM 495 C C . LEU A 1 69 ? 14.672 -6.504 -17.805 1.00 98.69 69 LEU A C 1
ATOM 497 O O . LEU A 1 69 ? 14.052 -6.334 -16.756 1.00 98.69 69 LEU A O 1
ATOM 501 N N . ASP A 1 70 ? 15.889 -7.043 -17.847 1.00 98.44 70 ASP A N 1
ATOM 502 C CA . ASP A 1 70 ? 16.596 -7.557 -16.675 1.00 98.44 70 ASP A CA 1
ATOM 503 C C . ASP A 1 70 ? 17.728 -6.610 -16.244 1.00 98.44 70 ASP A C 1
ATOM 505 O O . ASP A 1 70 ? 18.647 -6.307 -17.012 1.00 98.44 70 ASP A O 1
ATOM 509 N N . LEU A 1 71 ? 17.680 -6.175 -14.988 1.00 98.00 71 LEU A N 1
ATOM 510 C CA . LEU A 1 71 ? 18.629 -5.275 -14.336 1.00 98.00 71 LEU A CA 1
ATOM 511 C C . LEU A 1 71 ? 19.645 -6.100 -13.523 1.00 98.00 71 LEU A C 1
ATOM 513 O O . LEU A 1 71 ? 19.385 -6.473 -12.376 1.00 98.00 71 LEU A O 1
ATOM 517 N N . LEU A 1 72 ? 20.795 -6.435 -14.123 1.00 94.31 72 LEU A N 1
ATOM 518 C CA . LEU A 1 72 ? 21.727 -7.455 -13.591 1.00 94.31 72 LEU A CA 1
ATOM 519 C C . LEU A 1 72 ? 23.036 -6.914 -12.984 1.00 94.31 72 LEU A C 1
ATOM 521 O O . LEU A 1 72 ? 23.899 -7.697 -12.579 1.00 94.31 72 LEU A O 1
ATOM 525 N N . GLY A 1 73 ? 23.214 -5.598 -12.912 1.00 86.25 73 GLY A N 1
ATOM 526 C CA . GLY A 1 73 ? 24.325 -4.984 -12.179 1.00 86.25 73 GLY A CA 1
ATOM 527 C C . GLY A 1 73 ? 24.155 -5.021 -10.653 1.00 86.25 73 GLY A C 1
ATOM 528 O O . GLY A 1 73 ? 23.059 -5.185 -10.121 1.00 86.25 73 GLY A O 1
ATOM 529 N N . SER A 1 74 ? 25.253 -4.847 -9.908 1.00 86.06 74 SER A N 1
ATOM 530 C CA . SER A 1 74 ? 25.242 -4.943 -8.434 1.00 86.06 74 SER A CA 1
ATOM 531 C C . SER A 1 74 ? 24.444 -3.837 -7.736 1.00 86.06 74 SER A C 1
ATOM 533 O O . SER A 1 74 ? 24.024 -4.019 -6.598 1.00 86.06 74 SER A O 1
ATOM 535 N N . LEU A 1 75 ? 24.282 -2.689 -8.397 1.00 91.94 75 LEU A N 1
ATOM 536 C CA . LEU A 1 75 ? 23.470 -1.545 -7.962 1.00 91.94 75 LEU A CA 1
ATOM 537 C C . LEU A 1 75 ? 22.547 -1.093 -9.103 1.00 91.94 75 LEU A C 1
ATOM 539 O O . LEU A 1 75 ? 22.294 0.096 -9.280 1.00 91.94 75 LEU A O 1
ATOM 543 N N . ALA A 1 76 ? 22.105 -2.062 -9.902 1.00 97.12 76 ALA A N 1
ATOM 544 C CA . ALA A 1 76 ? 21.303 -1.841 -11.086 1.00 97.12 76 ALA A CA 1
ATOM 545 C C . ALA A 1 76 ? 20.008 -1.092 -10.769 1.00 97.12 76 ALA A C 1
ATOM 547 O O . ALA A 1 76 ? 19.327 -1.403 -9.786 1.00 97.12 76 ALA A O 1
ATOM 548 N N . SER A 1 77 ? 19.654 -0.121 -11.606 1.00 98.00 77 SER A N 1
ATOM 549 C CA . SER A 1 77 ? 18.433 0.659 -11.421 1.00 98.00 77 SER A CA 1
ATOM 550 C C . SER A 1 77 ? 17.753 1.013 -12.734 1.00 98.00 77 SER A C 1
ATOM 552 O O . SER A 1 77 ? 18.416 1.288 -13.730 1.00 98.00 77 SER A O 1
ATOM 554 N N . PHE A 1 78 ? 16.425 1.044 -12.718 1.00 98.56 78 PHE A N 1
ATOM 555 C CA . PHE A 1 78 ? 15.617 1.729 -13.713 1.00 98.56 78 PHE A CA 1
ATOM 556 C C . PHE A 1 78 ? 15.025 2.975 -13.060 1.00 98.56 78 PHE A C 1
ATOM 558 O O . PHE A 1 78 ? 14.203 2.854 -12.157 1.00 98.56 78 PHE A O 1
ATOM 565 N N . ASN A 1 79 ? 15.427 4.157 -13.521 1.00 98.06 79 ASN A N 1
ATOM 566 C CA . ASN A 1 79 ? 14.915 5.442 -13.045 1.00 98.06 79 ASN A CA 1
ATOM 567 C C . ASN A 1 79 ? 14.021 6.052 -14.125 1.00 98.06 79 ASN A C 1
ATOM 569 O O . ASN A 1 79 ? 14.512 6.472 -15.179 1.00 98.06 79 ASN A O 1
ATOM 573 N N . PHE A 1 80 ? 12.709 6.050 -13.889 1.00 97.81 80 PHE A N 1
ATOM 574 C CA . PHE A 1 80 ? 11.722 6.580 -14.818 1.00 97.81 80 PHE A CA 1
ATOM 575 C C . PHE A 1 80 ? 11.344 8.017 -14.456 1.00 97.81 80 PHE A C 1
ATOM 577 O O . PHE A 1 80 ? 10.672 8.263 -13.457 1.00 97.81 80 PHE A O 1
ATOM 584 N N . SER A 1 81 ? 11.724 8.966 -15.307 1.00 95.88 81 SER A N 1
ATOM 585 C CA . SER A 1 81 ? 11.242 10.351 -15.281 1.00 95.88 81 SER A CA 1
ATOM 586 C C . SER A 1 81 ? 10.532 10.724 -16.591 1.00 95.88 81 SER A C 1
ATOM 588 O O . SER A 1 81 ? 10.719 11.818 -17.124 1.00 95.88 81 SER A O 1
ATOM 590 N N . GLY A 1 82 ? 9.773 9.781 -17.160 1.00 94.31 82 GLY A N 1
ATOM 591 C CA . GLY A 1 82 ? 8.994 9.987 -18.382 1.00 94.31 82 GLY A CA 1
ATOM 592 C C . GLY A 1 82 ? 7.572 10.487 -18.123 1.00 94.31 82 GLY A C 1
ATOM 593 O O . GLY A 1 82 ? 7.235 10.916 -17.019 1.00 94.31 82 GLY A O 1
ATOM 594 N N . SER A 1 83 ? 6.740 10.421 -19.165 1.00 96.25 83 SER A N 1
ATOM 595 C CA . SER A 1 83 ? 5.309 10.734 -19.106 1.00 96.25 83 SER A CA 1
ATOM 596 C C . SER A 1 83 ? 4.509 9.509 -18.662 1.00 96.25 83 SER A C 1
ATOM 598 O O . SER A 1 83 ? 3.885 9.537 -17.604 1.00 96.25 83 SER A O 1
ATOM 600 N N . VAL A 1 84 ? 4.543 8.430 -19.453 1.00 97.69 84 VAL A N 1
ATOM 601 C CA . VAL A 1 84 ? 3.821 7.175 -19.179 1.00 97.69 84 VAL A CA 1
ATOM 602 C C . VAL A 1 84 ? 4.765 5.982 -19.299 1.00 97.69 84 VAL A C 1
ATOM 604 O O . VAL A 1 84 ? 5.510 5.879 -20.270 1.00 97.69 84 VAL A O 1
ATOM 607 N N . PHE A 1 85 ? 4.741 5.086 -18.320 1.00 98.50 85 PHE A N 1
ATOM 608 C CA . PHE A 1 85 ? 5.338 3.760 -18.414 1.00 98.50 85 PHE A CA 1
ATOM 609 C C . PHE A 1 85 ? 4.196 2.748 -18.511 1.00 98.50 85 PHE A C 1
ATOM 611 O O . PHE A 1 85 ? 3.494 2.533 -17.527 1.00 98.50 85 PHE A O 1
ATOM 618 N N . ASP A 1 86 ? 4.012 2.126 -19.671 1.00 98.56 86 ASP A N 1
ATOM 619 C CA . ASP A 1 86 ? 3.051 1.041 -19.865 1.00 98.56 86 ASP A CA 1
ATOM 620 C C . ASP A 1 86 ? 3.741 -0.302 -19.584 1.00 98.56 86 ASP A C 1
ATOM 622 O O . ASP A 1 86 ? 4.638 -0.731 -20.316 1.00 98.56 86 ASP A O 1
ATOM 626 N N . LEU A 1 87 ? 3.333 -0.977 -18.506 1.00 98.56 87 LEU A N 1
ATOM 627 C CA . LEU A 1 87 ? 3.921 -2.240 -18.058 1.00 98.56 87 LEU A CA 1
ATOM 628 C C . LEU A 1 87 ? 3.021 -3.428 -18.424 1.00 98.56 87 LEU A C 1
ATOM 630 O O . LEU A 1 87 ? 2.130 -3.785 -17.664 1.00 98.56 87 LEU A O 1
ATOM 634 N N . ALA A 1 88 ? 3.272 -4.071 -19.565 1.00 98.38 88 ALA A N 1
ATOM 635 C CA . ALA A 1 88 ? 2.605 -5.318 -19.978 1.00 98.38 88 ALA A CA 1
ATOM 636 C C . ALA A 1 88 ? 3.518 -6.557 -19.877 1.00 98.38 88 ALA A C 1
ATOM 638 O O . ALA A 1 88 ? 3.050 -7.694 -19.881 1.00 98.38 88 ALA A O 1
ATOM 639 N N . GLY A 1 89 ? 4.829 -6.331 -19.851 1.00 98.50 89 GLY A N 1
ATOM 640 C CA . GLY A 1 89 ? 5.877 -7.340 -19.809 1.00 98.50 89 GLY A CA 1
ATOM 641 C C . GLY A 1 89 ? 6.496 -7.488 -18.423 1.00 98.50 89 GLY A C 1
ATOM 642 O O . GLY A 1 89 ? 5.842 -7.264 -17.408 1.00 98.50 89 GLY A O 1
ATOM 643 N N . THR A 1 90 ? 7.778 -7.845 -18.376 1.00 98.62 90 THR A N 1
ATOM 644 C CA . THR A 1 90 ? 8.501 -8.088 -17.121 1.00 98.62 90 THR A CA 1
ATOM 645 C C . THR A 1 90 ? 9.669 -7.128 -16.961 1.00 98.62 90 THR A C 1
ATOM 647 O O . THR A 1 90 ? 10.518 -7.020 -17.845 1.00 98.62 90 THR A O 1
ATOM 650 N N . ILE A 1 91 ? 9.767 -6.493 -15.795 1.00 98.50 91 ILE A N 1
ATOM 651 C CA . ILE A 1 91 ? 11.001 -5.861 -15.323 1.00 98.50 91 ILE A CA 1
ATOM 652 C C . ILE A 1 91 ? 11.531 -6.646 -14.124 1.00 98.50 91 ILE A C 1
ATOM 654 O O . ILE A 1 91 ? 10.784 -6.938 -13.189 1.00 98.50 91 ILE A O 1
ATOM 658 N N . SER A 1 92 ? 12.805 -7.033 -14.152 1.00 98.19 92 SER A N 1
ATOM 659 C CA . SER A 1 92 ? 13.393 -7.890 -13.116 1.00 98.19 92 SER A CA 1
ATOM 660 C C . SER A 1 92 ? 14.754 -7.394 -12.637 1.00 98.19 92 SER A C 1
ATOM 662 O O . SER A 1 92 ? 15.448 -6.664 -13.343 1.00 98.19 92 SER A O 1
ATOM 664 N N . GLY A 1 93 ? 15.147 -7.803 -11.427 1.00 96.94 93 GLY A N 1
ATOM 665 C CA . GLY A 1 93 ? 16.425 -7.420 -10.824 1.00 96.94 93 GLY A CA 1
ATOM 666 C C . GLY A 1 93 ? 16.477 -5.958 -10.365 1.00 96.94 93 GLY A C 1
ATOM 667 O O . GLY A 1 93 ? 15.512 -5.213 -10.496 1.00 96.94 93 GLY A O 1
ATOM 668 N N . GLY A 1 94 ? 17.606 -5.555 -9.780 1.00 97.06 94 GLY A N 1
ATOM 669 C CA . GLY A 1 94 ? 17.874 -4.165 -9.388 1.00 97.06 94 GLY A CA 1
ATOM 670 C C . GLY A 1 94 ? 16.761 -3.450 -8.603 1.00 97.06 94 GLY A C 1
ATOM 671 O O . GLY A 1 94 ? 15.981 -4.060 -7.866 1.00 97.06 94 GLY A O 1
ATOM 672 N N . THR A 1 95 ? 16.712 -2.131 -8.767 1.00 98.19 95 THR A N 1
ATOM 673 C CA . THR A 1 95 ? 15.676 -1.237 -8.232 1.00 98.19 95 THR A CA 1
ATOM 674 C C . THR A 1 95 ? 14.890 -0.599 -9.378 1.00 98.19 95 THR A C 1
ATOM 676 O O . THR A 1 95 ? 15.492 -0.136 -10.342 1.00 98.19 95 THR A O 1
ATOM 679 N N . PHE A 1 96 ? 13.566 -0.513 -9.264 1.00 98.56 96 PHE A N 1
ATOM 680 C CA . PHE A 1 96 ? 12.711 0.214 -10.205 1.00 98.56 96 PHE A CA 1
ATOM 681 C C . PHE A 1 96 ? 12.074 1.425 -9.521 1.00 98.56 96 PHE A C 1
ATOM 683 O O . PHE A 1 96 ? 11.284 1.262 -8.594 1.00 98.56 96 PHE A O 1
ATOM 690 N N . ASN A 1 97 ? 12.431 2.622 -9.982 1.00 98.25 97 ASN A N 1
ATOM 691 C CA . ASN A 1 97 ? 11.966 3.898 -9.453 1.00 98.25 97 ASN A CA 1
ATOM 692 C C . ASN A 1 97 ? 11.061 4.601 -10.468 1.00 98.25 97 ASN A C 1
ATOM 694 O O . ASN A 1 97 ? 11.438 4.786 -11.630 1.00 98.25 97 ASN A O 1
ATOM 698 N N . ILE A 1 98 ? 9.895 5.040 -10.003 1.00 97.81 98 ILE A N 1
ATOM 699 C CA . ILE A 1 98 ? 9.031 5.993 -10.697 1.00 97.81 98 ILE A CA 1
ATOM 700 C C . ILE A 1 98 ? 9.246 7.356 -10.041 1.00 97.81 98 ILE A C 1
ATOM 702 O O . ILE A 1 98 ? 8.674 7.652 -8.989 1.00 97.81 98 ILE A O 1
ATOM 706 N N . ASP A 1 99 ? 10.099 8.170 -10.661 1.00 95.06 99 ASP A N 1
ATOM 707 C CA . ASP A 1 99 ? 10.465 9.497 -10.163 1.00 95.06 99 ASP A CA 1
ATOM 708 C C . ASP A 1 99 ? 9.483 10.563 -10.651 1.00 95.06 99 ASP A C 1
ATOM 710 O O . ASP A 1 99 ? 9.171 11.492 -9.906 1.00 95.06 99 ASP A O 1
ATOM 714 N N . THR A 1 100 ? 8.980 10.417 -11.886 1.00 93.06 100 THR A N 1
ATOM 715 C CA . THR A 1 100 ? 7.874 11.216 -12.427 1.00 93.06 100 THR A CA 1
ATOM 716 C C . THR A 1 100 ? 6.922 10.411 -13.303 1.00 93.06 100 THR A C 1
ATOM 718 O O . THR A 1 100 ? 7.268 9.341 -13.799 1.00 93.06 100 THR A O 1
ATOM 721 N N . GLY A 1 101 ? 5.753 10.989 -13.578 1.00 93.94 101 GLY A N 1
ATOM 722 C CA . GLY A 1 101 ? 4.824 10.486 -14.584 1.00 93.94 101 GLY A CA 1
ATOM 723 C C . GLY A 1 101 ? 3.853 9.459 -14.018 1.00 93.94 101 GLY A C 1
ATOM 724 O O . GLY A 1 101 ? 3.524 9.471 -12.828 1.00 93.94 101 GLY A O 1
ATOM 725 N N . THR A 1 102 ? 3.353 8.599 -14.898 1.00 97.25 102 THR A N 1
ATOM 726 C CA . THR A 1 102 ? 2.385 7.559 -14.551 1.00 97.25 102 THR A CA 1
ATOM 727 C C . THR A 1 102 ? 2.911 6.192 -14.952 1.00 97.25 102 THR A C 1
ATOM 729 O O . THR A 1 102 ? 3.192 5.959 -16.124 1.00 97.25 102 THR A O 1
ATOM 732 N N . LEU A 1 103 ? 3.008 5.281 -13.988 1.00 98.31 103 LEU A N 1
ATOM 733 C CA . LEU A 1 103 ? 3.091 3.852 -14.267 1.00 98.31 103 LEU A CA 1
ATOM 734 C C . LEU A 1 103 ? 1.669 3.333 -14.490 1.00 98.31 103 LEU A C 1
ATOM 736 O O . LEU A 1 103 ? 0.799 3.553 -13.653 1.00 98.31 103 LEU A O 1
ATOM 740 N N . VAL A 1 104 ? 1.431 2.660 -15.607 1.00 98.19 104 VAL A N 1
ATOM 741 C CA . VAL A 1 104 ? 0.164 1.992 -15.908 1.00 98.19 104 VAL A CA 1
ATOM 742 C C . VAL A 1 104 ? 0.429 0.496 -15.931 1.00 98.19 104 VAL A C 1
ATOM 744 O O . VAL A 1 104 ? 1.202 0.004 -16.757 1.00 98.19 104 VAL A O 1
ATOM 747 N N . ASP A 1 105 ? -0.194 -0.232 -15.011 1.00 97.81 105 ASP A N 1
ATOM 748 C CA . ASP A 1 105 ? -0.131 -1.687 -14.998 1.00 97.81 105 ASP A CA 1
ATOM 749 C C . ASP A 1 105 ? -1.041 -2.245 -16.095 1.00 97.81 105 ASP A C 1
ATOM 751 O O . ASP A 1 105 ? -2.262 -2.174 -16.014 1.00 97.81 105 ASP A O 1
ATOM 755 N N . GLN A 1 106 ? -0.445 -2.804 -17.141 1.00 97.00 106 GLN A N 1
ATOM 756 C CA . GLN A 1 106 ? -1.144 -3.467 -18.243 1.00 97.00 106 GLN A CA 1
ATOM 757 C C . GLN A 1 106 ? -1.177 -4.997 -18.050 1.00 97.00 106 GLN A C 1
ATOM 759 O O . GLN A 1 106 ? -1.354 -5.740 -19.018 1.00 97.00 106 GLN A O 1
ATOM 764 N N . GLY A 1 107 ? -0.991 -5.472 -16.813 1.00 95.81 107 GLY A N 1
ATOM 765 C CA . GLY A 1 107 ? -0.904 -6.885 -16.447 1.00 95.81 107 GLY A CA 1
ATOM 766 C C . GLY A 1 107 ? 0.525 -7.428 -16.468 1.00 95.81 107 GLY A C 1
ATOM 767 O O . GLY A 1 107 ? 0.723 -8.626 -16.683 1.00 95.81 107 GLY A O 1
ATOM 768 N N . GLY A 1 108 ? 1.518 -6.552 -16.311 1.00 97.12 108 GLY A N 1
ATOM 769 C CA . GLY A 1 108 ? 2.924 -6.938 -16.307 1.00 97.12 108 GLY A CA 1
ATOM 770 C C . GLY A 1 108 ? 3.427 -7.389 -14.935 1.00 97.12 108 GLY A C 1
ATOM 771 O O . GLY A 1 108 ? 2.681 -7.542 -13.971 1.00 97.12 108 GLY A O 1
ATOM 772 N N . VAL A 1 109 ? 4.733 -7.642 -14.847 1.00 98.19 109 VAL A N 1
ATOM 773 C CA . VAL A 1 109 ? 5.380 -8.205 -13.656 1.00 98.19 109 VAL A CA 1
ATOM 774 C C . VAL A 1 109 ? 6.547 -7.328 -13.214 1.00 98.19 109 VAL A C 1
ATOM 776 O O . VAL A 1 109 ? 7.495 -7.106 -13.969 1.00 98.19 109 VAL A O 1
ATOM 779 N N . ILE A 1 110 ? 6.515 -6.902 -11.948 1.00 98.00 110 ILE A N 1
ATOM 780 C CA . ILE A 1 110 ? 7.653 -6.284 -11.261 1.00 98.00 110 ILE A CA 1
ATOM 781 C C . ILE A 1 110 ? 8.331 -7.349 -10.397 1.00 98.00 110 ILE A C 1
ATOM 783 O O . ILE A 1 110 ? 7.883 -7.677 -9.301 1.00 98.00 110 ILE A O 1
ATOM 787 N N . ALA A 1 111 ? 9.437 -7.891 -10.898 1.00 97.19 111 ALA A N 1
ATOM 788 C CA . ALA A 1 111 ? 10.299 -8.846 -10.202 1.00 97.19 111 ALA A CA 1
ATOM 789 C C . ALA A 1 111 ? 11.630 -8.199 -9.777 1.00 97.19 111 ALA A C 1
ATOM 791 O O . ALA A 1 111 ? 12.681 -8.847 -9.760 1.00 97.19 111 ALA A O 1
ATOM 792 N N . THR A 1 112 ? 11.610 -6.899 -9.483 1.00 97.00 112 THR A N 1
ATOM 793 C CA . THR A 1 112 ? 12.778 -6.168 -8.985 1.00 97.00 112 THR A CA 1
ATOM 794 C C . THR A 1 112 ? 13.023 -6.453 -7.503 1.00 97.00 112 THR A C 1
ATOM 796 O O . THR A 1 112 ? 12.144 -6.937 -6.785 1.00 97.00 112 THR A O 1
ATOM 799 N N . GLN A 1 113 ? 14.240 -6.170 -7.028 1.00 96.69 113 GLN A N 1
ATOM 800 C CA . GLN A 1 113 ? 14.569 -6.294 -5.604 1.00 96.69 113 GLN A CA 1
ATOM 801 C C . GLN A 1 113 ? 13.928 -5.174 -4.787 1.00 96.69 113 GLN A C 1
ATOM 803 O O . GLN A 1 113 ? 13.557 -5.387 -3.633 1.00 96.69 113 GLN A O 1
ATOM 808 N N . ASN A 1 114 ? 13.815 -3.989 -5.391 1.00 97.56 114 ASN A N 1
ATOM 809 C CA . ASN A 1 114 ? 13.093 -2.864 -4.824 1.00 97.56 114 ASN A CA 1
ATOM 810 C C . ASN A 1 114 ? 12.201 -2.216 -5.885 1.00 97.56 114 ASN A C 1
ATOM 812 O O . ASN A 1 114 ? 12.616 -2.051 -7.037 1.00 97.56 114 ASN A O 1
ATOM 816 N N . PHE A 1 115 ? 11.008 -1.807 -5.480 1.00 98.44 115 PHE A N 1
ATOM 817 C CA . PHE A 1 115 ? 10.136 -0.917 -6.241 1.00 98.44 115 PHE A CA 1
ATOM 818 C C . PHE A 1 115 ? 9.924 0.372 -5.447 1.00 98.44 115 PHE A C 1
ATOM 820 O O . PHE A 1 115 ? 9.725 0.312 -4.237 1.00 98.44 115 PHE A O 1
ATOM 827 N N . ALA A 1 116 ? 9.964 1.529 -6.096 1.00 98.19 116 ALA A N 1
ATOM 828 C CA . ALA A 1 116 ? 9.666 2.799 -5.451 1.00 98.19 116 ALA A CA 1
ATOM 829 C C . ALA A 1 116 ? 8.738 3.639 -6.325 1.00 98.19 116 ALA A C 1
ATOM 831 O O . ALA A 1 116 ? 9.108 4.069 -7.419 1.00 98.19 116 ALA A O 1
ATOM 832 N N . LEU A 1 117 ? 7.542 3.906 -5.806 1.00 97.94 117 LEU A N 1
ATOM 833 C CA . LEU A 1 117 ? 6.664 4.956 -6.294 1.00 97.94 117 LEU A CA 1
ATOM 834 C C . LEU A 1 117 ? 6.950 6.219 -5.477 1.00 97.94 117 LEU A C 1
ATOM 836 O O . LEU A 1 117 ? 6.776 6.236 -4.255 1.00 97.94 117 LEU A O 1
ATOM 840 N N . GLY A 1 118 ? 7.460 7.256 -6.143 1.00 92.81 118 GLY A N 1
ATOM 841 C CA . GLY A 1 118 ? 7.814 8.511 -5.494 1.00 92.81 118 GLY A CA 1
ATOM 842 C C . GLY A 1 118 ? 6.599 9.303 -5.000 1.00 92.81 118 GLY A C 1
ATOM 843 O O . GLY A 1 118 ? 5.464 9.120 -5.440 1.00 92.81 118 GLY A O 1
ATOM 844 N N . ASN A 1 119 ? 6.846 10.271 -4.115 1.00 90.62 119 ASN A N 1
ATOM 845 C CA . ASN A 1 119 ? 5.808 11.201 -3.668 1.00 90.62 119 ASN A CA 1
ATOM 846 C C . ASN A 1 119 ? 5.149 11.905 -4.863 1.00 90.62 119 ASN A C 1
ATOM 848 O O . ASN A 1 119 ? 5.841 12.400 -5.752 1.00 90.62 119 ASN A O 1
ATOM 852 N N . GLN A 1 120 ? 3.817 12.010 -4.829 1.00 89.12 120 GLN A N 1
ATOM 853 C CA . GLN A 1 120 ? 2.991 12.650 -5.866 1.00 89.12 120 GLN A CA 1
ATOM 854 C C . GLN A 1 120 ? 3.053 11.986 -7.252 1.00 89.12 120 GLN A C 1
ATOM 856 O O . GLN A 1 120 ? 2.525 12.561 -8.204 1.00 89.12 120 GLN A O 1
ATOM 861 N N . GLN A 1 121 ? 3.649 10.795 -7.368 1.00 94.94 121 GLN A N 1
ATOM 862 C CA . GLN A 1 121 ? 3.624 10.021 -8.607 1.00 94.94 121 GLN A CA 1
ATOM 863 C C . GLN A 1 121 ? 2.378 9.165 -8.708 1.00 94.94 121 GLN A C 1
ATOM 865 O O . GLN A 1 121 ? 1.697 8.938 -7.710 1.00 94.94 121 GLN A O 1
ATOM 870 N N . TYR A 1 122 ? 2.062 8.747 -9.930 1.00 97.06 122 TYR A N 1
ATOM 871 C CA . TYR A 1 122 ? 0.824 8.045 -10.225 1.00 97.06 122 TYR A CA 1
ATOM 872 C C . TYR A 1 122 ? 1.102 6.601 -10.627 1.00 97.06 122 TYR A C 1
ATOM 874 O O . TYR A 1 122 ? 1.956 6.330 -11.471 1.00 97.06 122 TYR A O 1
ATOM 882 N N . LEU A 1 123 ? 0.331 5.693 -10.047 1.00 98.25 123 LEU A N 1
ATOM 883 C CA . LEU A 1 123 ? 0.201 4.313 -10.480 1.00 98.25 123 LEU A CA 1
ATOM 884 C C . LEU A 1 123 ? -1.266 4.057 -10.815 1.00 98.25 123 LEU A C 1
ATOM 886 O O . LEU A 1 123 ? -2.117 4.116 -9.930 1.00 98.25 123 LEU A O 1
ATOM 890 N N . ASP A 1 124 ? -1.561 3.780 -12.080 1.00 98.06 124 ASP A N 1
ATOM 891 C CA . ASP A 1 124 ? -2.865 3.273 -12.498 1.00 98.06 124 ASP A CA 1
ATOM 892 C C . ASP A 1 124 ? -2.813 1.750 -12.573 1.00 98.06 124 ASP A C 1
ATOM 894 O O . ASP A 1 124 ? -2.058 1.183 -13.361 1.00 98.06 124 ASP A O 1
ATOM 898 N N . LEU A 1 125 ? -3.621 1.090 -11.746 1.00 98.12 125 LEU A N 1
ATOM 899 C CA . LEU A 1 125 ? -3.732 -0.366 -11.729 1.00 98.12 125 LEU A CA 1
ATOM 900 C C . LEU A 1 125 ? -4.462 -0.898 -12.961 1.00 98.12 125 LEU A C 1
ATOM 902 O O . LEU A 1 125 ? -4.322 -2.069 -13.285 1.00 98.12 125 LEU A O 1
ATOM 906 N N . ASN A 1 126 ? -5.267 -0.063 -13.628 1.00 96.88 126 ASN A N 1
ATOM 907 C CA . ASN A 1 126 ? -5.971 -0.383 -14.871 1.00 96.88 126 ASN A CA 1
ATOM 908 C C . ASN A 1 126 ? -6.689 -1.754 -14.861 1.00 96.88 126 ASN A C 1
ATOM 910 O O . ASN A 1 126 ? -6.794 -2.450 -15.870 1.00 96.88 126 ASN A O 1
ATOM 914 N N . GLY A 1 127 ? -7.220 -2.142 -13.700 1.00 96.50 127 GLY A N 1
ATOM 915 C CA . GLY A 1 127 ? -7.913 -3.411 -13.504 1.00 96.50 127 GLY A CA 1
ATOM 916 C C . GLY A 1 127 ? -7.019 -4.642 -13.309 1.00 96.50 127 GLY A C 1
ATOM 917 O O . GLY A 1 127 ? -7.477 -5.764 -13.527 1.00 96.50 127 GLY A O 1
ATOM 918 N N . ASN A 1 128 ? -5.764 -4.446 -12.912 1.00 97.25 128 ASN A N 1
ATOM 919 C CA . ASN A 1 128 ? -4.789 -5.505 -12.678 1.00 97.25 128 ASN A CA 1
ATOM 920 C C . ASN A 1 128 ? -4.295 -5.521 -11.230 1.00 97.25 128 ASN A C 1
ATOM 922 O O . ASN A 1 128 ? -4.267 -4.493 -10.544 1.00 97.25 128 ASN A O 1
ATOM 926 N N . THR A 1 129 ? -3.905 -6.720 -10.789 1.00 97.12 129 THR A N 1
ATOM 927 C CA . THR A 1 129 ? -3.255 -6.935 -9.498 1.00 97.12 129 THR A CA 1
ATOM 928 C C . THR A 1 129 ? -1.746 -6.821 -9.687 1.00 97.12 129 THR A C 1
ATOM 930 O O . THR A 1 129 ? -1.112 -7.745 -10.207 1.00 97.12 129 THR A O 1
ATOM 933 N N . LEU A 1 130 ? -1.150 -5.743 -9.185 1.00 97.88 130 LEU A N 1
ATOM 934 C CA . LEU A 1 130 ? 0.298 -5.598 -9.142 1.00 97.88 130 LEU A CA 1
ATOM 935 C C . LEU A 1 130 ? 0.845 -6.283 -7.883 1.00 97.88 130 LEU A C 1
ATOM 937 O O . LEU A 1 130 ? 0.613 -5.838 -6.757 1.00 97.88 130 LEU A O 1
ATOM 941 N N . THR A 1 131 ? 1.601 -7.367 -8.065 1.00 97.94 131 THR A N 1
ATOM 942 C CA . THR A 1 131 ? 2.208 -8.113 -6.950 1.00 97.94 131 THR A CA 1
ATOM 943 C C . THR A 1 131 ? 3.608 -7.599 -6.623 1.00 97.94 131 THR A C 1
ATOM 945 O O . THR A 1 131 ? 4.483 -7.567 -7.485 1.00 97.94 131 THR A O 1
ATOM 948 N N . LEU A 1 132 ? 3.847 -7.279 -5.350 1.00 98.31 132 LEU A N 1
ATOM 949 C CA . LEU A 1 132 ? 5.125 -6.802 -4.824 1.00 98.31 132 LEU A CA 1
ATOM 950 C C . LEU A 1 132 ? 5.696 -7.832 -3.840 1.00 98.31 132 LEU A C 1
ATOM 952 O O . LEU A 1 132 ? 5.293 -7.915 -2.677 1.00 98.31 132 LEU A O 1
ATOM 956 N N . GLY A 1 133 ? 6.622 -8.657 -4.339 1.00 97.44 133 GLY A N 1
ATOM 957 C CA . GLY A 1 133 ? 7.216 -9.779 -3.594 1.00 97.44 133 GLY A CA 1
ATOM 958 C C . GLY A 1 133 ? 8.490 -9.463 -2.808 1.00 97.44 133 GLY A C 1
ATOM 959 O O . GLY A 1 133 ? 8.915 -10.269 -1.984 1.00 97.44 133 GLY A O 1
ATOM 960 N N . HIS A 1 134 ? 9.101 -8.301 -3.040 1.00 97.25 134 HIS A N 1
ATOM 961 C CA . HIS A 1 134 ? 10.311 -7.860 -2.339 1.00 97.25 134 HIS A CA 1
ATOM 962 C C . HIS A 1 134 ? 10.043 -6.578 -1.545 1.00 97.25 134 HIS A C 1
ATOM 964 O O . HIS A 1 134 ? 8.997 -6.479 -0.913 1.00 97.25 134 HIS A O 1
ATOM 970 N N . SER A 1 135 ? 10.984 -5.633 -1.504 1.00 98.00 135 SER A N 1
ATOM 971 C CA . SER A 1 135 ? 10.777 -4.352 -0.830 1.00 98.00 135 SER A CA 1
ATOM 972 C C . SER A 1 135 ? 10.073 -3.372 -1.766 1.00 98.00 135 SER A C 1
ATOM 974 O O . SER A 1 135 ? 10.464 -3.229 -2.925 1.00 98.00 135 SER A O 1
ATOM 976 N N . ALA A 1 136 ? 9.083 -2.650 -1.260 1.00 98.38 136 ALA A N 1
ATOM 977 C CA . ALA A 1 136 ? 8.400 -1.593 -1.982 1.00 98.38 136 ALA A CA 1
ATOM 978 C C . ALA A 1 136 ? 8.322 -0.313 -1.146 1.00 98.38 136 ALA A C 1
ATOM 980 O O . ALA A 1 136 ? 8.115 -0.365 0.061 1.00 98.38 136 ALA A O 1
ATOM 981 N N . GLN A 1 137 ? 8.444 0.834 -1.799 1.00 98.12 137 GLN A N 1
ATOM 982 C CA . GLN A 1 137 ? 7.991 2.116 -1.280 1.00 98.12 137 GLN A CA 1
ATOM 983 C C . GLN A 1 137 ? 6.777 2.545 -2.101 1.00 98.12 137 GLN A C 1
ATOM 985 O O . GLN A 1 137 ? 6.858 2.617 -3.328 1.00 98.12 137 GLN A O 1
ATOM 990 N N . LEU A 1 138 ? 5.657 2.812 -1.433 1.00 97.44 138 LEU A N 1
ATOM 991 C CA . LEU A 1 138 ? 4.370 3.087 -2.077 1.00 97.44 138 LEU A CA 1
ATOM 992 C C . LEU A 1 138 ? 3.859 4.480 -1.724 1.00 97.44 138 LEU A C 1
ATOM 994 O O . LEU A 1 138 ? 2.805 4.619 -1.118 1.00 97.44 138 LEU A O 1
ATOM 998 N N . ASN A 1 139 ? 4.601 5.514 -2.113 1.00 95.00 139 ASN A N 1
ATOM 999 C CA . ASN A 1 139 ? 4.161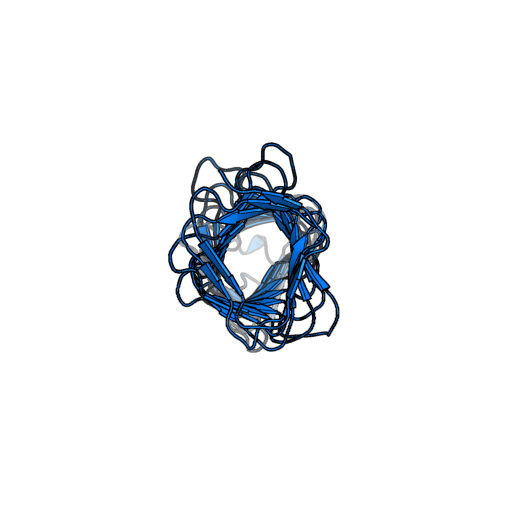 6.892 -1.921 1.00 95.00 139 ASN A CA 1
ATOM 1000 C C . ASN A 1 139 ? 3.415 7.401 -3.160 1.00 95.00 139 ASN A C 1
ATOM 1002 O O . ASN A 1 139 ? 3.617 6.901 -4.258 1.00 95.00 139 ASN A O 1
ATOM 1006 N N . GLY A 1 140 ? 2.584 8.433 -3.010 1.00 95.69 140 GLY A N 1
ATOM 1007 C CA . GLY A 1 140 ? 1.870 9.042 -4.140 1.00 95.69 140 GLY A CA 1
ATOM 1008 C C . GLY A 1 140 ? 0.448 8.516 -4.341 1.00 95.69 140 GLY A C 1
ATOM 1009 O O . GLY A 1 140 ? -0.229 8.172 -3.377 1.00 95.69 140 GLY A O 1
ATOM 1010 N N . TYR A 1 141 ? -0.036 8.556 -5.582 1.00 97.56 141 TYR A N 1
ATOM 1011 C CA . TYR A 1 141 ? -1.420 8.290 -5.972 1.00 97.56 141 TYR A CA 1
ATOM 1012 C C . TYR A 1 141 ? -1.538 6.947 -6.697 1.00 97.56 141 TYR A C 1
ATOM 1014 O O . TYR A 1 141 ? -1.097 6.802 -7.834 1.00 97.56 141 TYR A O 1
ATOM 1022 N N . ILE A 1 142 ? -2.186 5.981 -6.059 1.00 98.12 142 ILE A N 1
ATOM 1023 C CA . ILE A 1 142 ? -2.542 4.687 -6.632 1.00 98.12 142 ILE A CA 1
ATOM 1024 C C . ILE A 1 142 ? -4.027 4.728 -6.990 1.00 98.12 142 ILE A C 1
ATOM 1026 O O . ILE A 1 142 ? -4.873 4.976 -6.131 1.00 98.12 142 ILE A O 1
ATOM 1030 N N . VAL A 1 143 ? -4.369 4.505 -8.256 1.00 96.94 143 VAL A N 1
ATOM 1031 C CA . VAL A 1 143 ? -5.750 4.599 -8.746 1.00 96.94 143 VAL 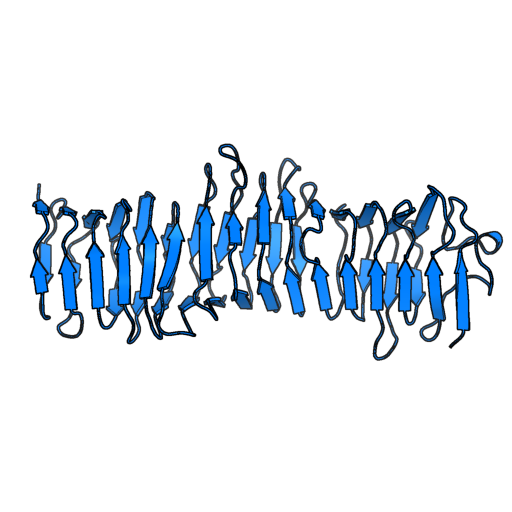A CA 1
ATOM 1032 C C . VAL A 1 143 ? -6.215 3.288 -9.361 1.00 96.94 143 VAL A C 1
ATOM 1034 O O . VAL A 1 143 ? -5.486 2.624 -10.092 1.00 96.94 143 VAL A O 1
ATOM 1037 N N . GLY A 1 144 ? -7.455 2.913 -9.047 1.00 96.50 144 GLY A N 1
ATOM 1038 C CA . GLY A 1 144 ? -8.116 1.740 -9.607 1.00 96.50 144 GLY A CA 1
ATOM 1039 C C . GLY A 1 144 ? -9.195 2.141 -10.604 1.00 96.50 144 GLY A C 1
ATOM 1040 O O . GLY A 1 144 ? -10.356 2.290 -10.211 1.00 96.50 144 GLY A O 1
ATOM 1041 N N . ASN A 1 145 ? -8.820 2.320 -11.874 1.00 89.44 145 ASN A N 1
ATOM 1042 C CA . ASN A 1 145 ? -9.727 2.761 -12.941 1.00 89.44 145 ASN A CA 1
ATOM 1043 C C . ASN A 1 145 ? -10.394 1.605 -13.725 1.00 89.44 145 ASN A C 1
ATOM 1045 O O . ASN A 1 145 ? -11.319 1.852 -14.501 1.00 89.44 145 ASN A O 1
ATOM 1049 N N . GLY A 1 146 ? -9.972 0.347 -13.528 1.00 79.81 146 GLY A N 1
ATOM 1050 C CA . GLY A 1 146 ? -10.517 -0.827 -14.228 1.00 79.81 146 GLY A CA 1
ATOM 1051 C C . GLY A 1 146 ? -11.745 -1.448 -13.551 1.00 79.81 146 GLY A C 1
ATOM 1052 O O . GLY A 1 146 ? -12.049 -1.158 -12.400 1.00 79.81 146 GLY A O 1
ATOM 1053 N N . SER A 1 147 ? -12.484 -2.322 -14.244 1.00 78.44 147 SER A N 1
ATOM 1054 C CA . SER A 1 147 ? -13.751 -2.888 -13.727 1.00 78.44 147 SER A CA 1
ATOM 1055 C C . SER A 1 147 ? -13.599 -4.001 -12.676 1.00 78.44 147 SER A C 1
ATOM 1057 O O . SER A 1 147 ? -14.583 -4.346 -12.028 1.00 78.44 147 SER A O 1
ATOM 1059 N N . ALA A 1 148 ? -12.411 -4.590 -12.530 1.00 81.31 148 ALA A N 1
ATOM 1060 C CA . ALA A 1 148 ? -12.081 -5.616 -11.536 1.00 81.31 148 ALA A CA 1
ATOM 1061 C C . ALA A 1 148 ? -10.561 -5.654 -11.334 1.00 81.31 148 ALA A C 1
ATOM 1063 O O . ALA A 1 148 ? -9.857 -5.152 -12.194 1.00 81.31 148 ALA A O 1
ATOM 1064 N N . GLY A 1 149 ? -10.067 -6.248 -10.244 1.00 83.88 149 GLY A N 1
ATOM 1065 C CA . GLY A 1 149 ? -8.646 -6.580 -10.085 1.00 83.88 149 GLY A CA 1
ATOM 1066 C C . GLY A 1 149 ? -7.716 -5.450 -9.646 1.00 83.88 149 GLY A C 1
ATOM 1067 O O . GLY A 1 149 ? -6.534 -5.704 -9.579 1.00 83.88 149 GLY A O 1
ATOM 1068 N N . ASN A 1 150 ? -8.202 -4.243 -9.333 1.00 96.19 150 ASN A N 1
ATOM 1069 C CA . ASN A 1 150 ? -7.378 -3.082 -8.954 1.00 96.19 150 ASN A CA 1
ATOM 1070 C C . ASN A 1 150 ? -6.688 -3.240 -7.579 1.00 96.19 150 ASN A C 1
ATOM 1072 O O . ASN A 1 150 ? -7.016 -2.535 -6.624 1.00 96.19 150 ASN A O 1
ATOM 1076 N N . GLU A 1 151 ? -5.722 -4.144 -7.476 1.00 97.75 151 GLU A N 1
ATOM 1077 C CA . GLU A 1 151 ? -5.060 -4.502 -6.223 1.00 97.75 151 GLU A CA 1
ATOM 1078 C C . GLU A 1 151 ? -3.553 -4.227 -6.277 1.00 97.75 151 GLU A C 1
ATOM 1080 O O . GLU A 1 151 ? -2.867 -4.580 -7.233 1.00 97.75 151 GLU A O 1
ATOM 1085 N N . ILE A 1 152 ? -3.014 -3.657 -5.202 1.00 98.31 152 ILE A N 1
ATOM 1086 C CA . ILE A 1 152 ? -1.600 -3.806 -4.857 1.00 98.31 152 ILE A CA 1
ATOM 1087 C C . ILE A 1 152 ? -1.511 -4.972 -3.881 1.00 98.31 152 ILE A C 1
ATOM 1089 O O . ILE A 1 152 ? -1.952 -4.843 -2.740 1.00 98.31 152 ILE A O 1
ATOM 1093 N N . LEU A 1 153 ? -0.925 -6.090 -4.303 1.00 98.56 153 LEU A N 1
ATOM 1094 C CA . LEU A 1 153 ? -0.716 -7.252 -3.443 1.00 98.56 153 LEU A CA 1
ATOM 1095 C C . LEU A 1 153 ? 0.715 -7.258 -2.897 1.00 98.56 153 LEU A C 1
ATOM 1097 O O . LEU A 1 153 ? 1.664 -7.605 -3.605 1.00 98.56 153 LEU A O 1
ATOM 1101 N N . VAL A 1 154 ? 0.882 -6.909 -1.624 1.00 98.81 154 VAL A N 1
ATOM 1102 C CA . VAL A 1 154 ? 2.179 -6.941 -0.937 1.00 98.81 154 VAL A CA 1
ATOM 1103 C C . VAL A 1 154 ? 2.375 -8.314 -0.307 1.00 98.81 154 VAL A C 1
ATOM 1105 O O . VAL A 1 154 ? 1.759 -8.636 0.699 1.00 98.81 154 VAL A O 1
ATOM 1108 N N . THR A 1 155 ? 3.262 -9.126 -0.882 1.00 98.44 155 THR A N 1
ATOM 1109 C CA . THR A 1 155 ? 3.680 -10.419 -0.294 1.00 98.44 155 THR A CA 1
ATOM 1110 C C . THR A 1 155 ? 5.065 -10.348 0.349 1.00 98.44 155 THR A C 1
ATOM 1112 O O . THR A 1 155 ? 5.433 -11.212 1.143 1.00 98.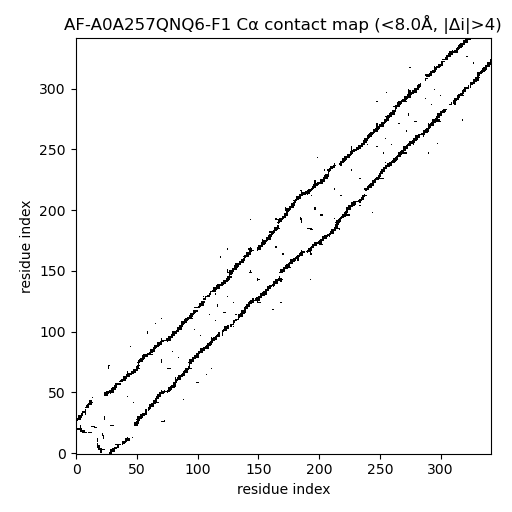44 155 THR A O 1
ATOM 1115 N N . GLY A 1 156 ? 5.842 -9.318 0.001 1.00 98.38 156 GLY A N 1
ATOM 1116 C CA . GLY A 1 156 ? 7.126 -9.001 0.610 1.00 98.38 156 GLY A CA 1
ATOM 1117 C C . GLY A 1 156 ? 6.990 -7.971 1.729 1.00 98.38 156 GLY A C 1
ATOM 1118 O O . GLY A 1 156 ? 6.304 -8.190 2.726 1.00 98.38 156 GLY A O 1
ATOM 1119 N N . LYS A 1 157 ? 7.693 -6.849 1.567 1.00 98.44 157 LYS A N 1
ATOM 1120 C CA . LYS A 1 157 ? 7.669 -5.710 2.484 1.00 98.44 157 LYS A CA 1
ATOM 1121 C C . LYS A 1 157 ? 7.258 -4.454 1.738 1.00 98.44 157 LYS A C 1
ATOM 1123 O O . LYS A 1 157 ? 7.821 -4.189 0.681 1.00 98.44 157 LYS A O 1
ATOM 1128 N N . ALA A 1 158 ? 6.380 -3.644 2.309 1.00 98.62 158 ALA A N 1
ATOM 1129 C CA . ALA A 1 158 ? 6.134 -2.300 1.804 1.00 98.62 158 ALA A CA 1
ATOM 1130 C C . ALA A 1 158 ? 6.268 -1.252 2.905 1.00 98.62 158 ALA A C 1
ATOM 1132 O O . ALA A 1 158 ? 5.940 -1.503 4.061 1.00 98.62 158 ALA A O 1
ATOM 1133 N N . ASP A 1 159 ? 6.751 -0.082 2.517 1.00 98.00 159 ASP A N 1
ATOM 1134 C CA . ASP A 1 159 ? 6.796 1.113 3.340 1.00 98.00 159 ASP A CA 1
ATOM 1135 C C . ASP A 1 159 ? 5.882 2.177 2.732 1.00 98.00 159 ASP A C 1
ATOM 1137 O O . ASP A 1 159 ? 5.967 2.486 1.535 1.00 98.00 159 ASP A O 1
ATOM 1141 N N . LEU A 1 160 ? 4.980 2.696 3.558 1.00 97.88 160 LEU A N 1
ATOM 1142 C CA . LEU A 1 160 ? 4.037 3.743 3.209 1.00 97.88 160 LEU A CA 1
ATOM 1143 C C . LEU A 1 160 ? 4.316 4.982 4.044 1.00 97.88 160 LEU A C 1
ATOM 1145 O O . LEU A 1 160 ? 4.287 4.959 5.275 1.00 97.88 160 LEU A O 1
ATOM 1149 N N . SER A 1 161 ? 4.470 6.095 3.343 1.00 93.31 161 SER A N 1
ATOM 1150 C CA . SER A 1 161 ? 4.421 7.415 3.940 1.00 93.31 161 SER A CA 1
ATOM 1151 C C . SER A 1 161 ? 3.150 8.113 3.464 1.00 93.31 161 SER A C 1
ATOM 1153 O O . SER A 1 161 ? 2.051 7.647 3.757 1.00 93.31 161 SER A O 1
ATOM 1155 N N . THR A 1 162 ? 3.261 9.204 2.702 1.00 94.31 162 THR A N 1
ATOM 1156 C CA . THR A 1 162 ? 2.097 9.904 2.139 1.00 94.31 162 THR A CA 1
ATOM 1157 C C . THR A 1 162 ? 1.559 9.172 0.909 1.00 94.31 162 THR A C 1
ATOM 1159 O O . THR A 1 162 ? 2.138 9.270 -0.178 1.00 94.31 162 THR A O 1
ATOM 1162 N N . SER A 1 163 ? 0.436 8.471 1.083 1.00 96.88 163 SER A N 1
ATOM 1163 C CA . SER A 1 163 ? -0.118 7.556 0.071 1.00 96.88 163 SER A CA 1
ATOM 1164 C C . SER A 1 163 ? -1.624 7.755 -0.108 1.00 96.88 163 SER A C 1
ATOM 1166 O O . SER A 1 163 ? -2.356 7.918 0.868 1.00 96.88 163 SER A O 1
ATOM 1168 N N . TYR A 1 164 ? -2.097 7.722 -1.350 1.00 97.12 164 TYR A N 1
ATOM 1169 C CA . TYR A 1 164 ? -3.493 7.952 -1.715 1.00 97.12 164 TYR A CA 1
ATOM 1170 C C . TYR A 1 164 ? -3.994 6.811 -2.596 1.00 97.12 164 TYR A C 1
ATOM 1172 O O . TYR A 1 164 ? -3.461 6.601 -3.680 1.00 97.12 164 TYR A O 1
ATOM 1180 N N . PHE A 1 165 ? -5.042 6.117 -2.165 1.00 97.31 165 PHE A N 1
ATOM 1181 C CA . PHE A 1 165 ? -5.697 5.050 -2.919 1.00 97.31 165 PHE A CA 1
ATOM 1182 C C . PHE A 1 165 ? -7.063 5.542 -3.399 1.00 97.31 165 PHE A C 1
ATOM 1184 O O . PHE A 1 165 ? -7.970 5.758 -2.596 1.00 97.31 165 PHE A O 1
ATOM 1191 N N . GLY A 1 166 ? -7.199 5.769 -4.704 1.00 95.81 166 GLY A N 1
ATOM 1192 C CA . GLY A 1 166 ? -8.400 6.323 -5.332 1.00 95.81 166 GLY A CA 1
ATOM 1193 C C . GLY A 1 166 ? -9.183 5.316 -6.176 1.00 95.81 166 GLY A C 1
ATOM 1194 O O . GLY A 1 166 ? -8.662 4.286 -6.618 1.00 95.81 166 GLY A O 1
ATOM 1195 N N . GLY A 1 167 ? -10.450 5.633 -6.440 1.00 94.19 167 GLY A N 1
ATOM 1196 C CA . GLY A 1 167 ? -11.348 4.796 -7.234 1.00 94.19 167 GLY A CA 1
ATOM 1197 C C . GLY A 1 167 ? -11.610 3.443 -6.570 1.00 94.19 167 GLY A C 1
ATOM 1198 O O . GLY A 1 167 ? -12.171 3.368 -5.476 1.00 94.19 167 GLY A O 1
ATOM 1199 N N . GLN A 1 168 ? -11.220 2.365 -7.249 1.00 95.00 168 GLN A N 1
ATOM 1200 C CA . GLN A 1 168 ? -11.367 0.986 -6.770 1.00 95.00 168 GLN A CA 1
ATOM 1201 C C . GLN A 1 168 ? -10.052 0.377 -6.257 1.00 95.00 168 GLN A C 1
ATOM 1203 O O . GLN A 1 168 ? -9.999 -0.832 -6.068 1.00 95.00 168 GLN A O 1
ATOM 1208 N N . ALA A 1 169 ? -8.986 1.168 -6.075 1.00 97.62 169 ALA A N 1
ATOM 1209 C CA . ALA A 1 169 ? -7.686 0.644 -5.653 1.00 97.62 169 ALA A CA 1
ATOM 1210 C C . ALA A 1 169 ? -7.737 0.042 -4.240 1.00 97.62 169 ALA A C 1
ATOM 1212 O O . ALA A 1 169 ? -8.171 0.702 -3.294 1.00 97.62 169 ALA A O 1
ATOM 1213 N N . ILE A 1 170 ? -7.249 -1.188 -4.093 1.00 97.50 170 ILE A N 1
ATOM 1214 C CA . ILE A 1 170 ? -7.148 -1.890 -2.813 1.00 97.50 170 ILE A CA 1
ATOM 1215 C C . ILE A 1 170 ? -5.677 -2.180 -2.520 1.00 97.50 170 ILE A C 1
ATOM 1217 O O . ILE A 1 170 ? -4.980 -2.769 -3.344 1.00 97.50 170 ILE A O 1
ATOM 1221 N N . LEU A 1 171 ? -5.206 -1.795 -1.335 1.00 98.50 171 LEU A N 1
ATOM 1222 C CA . LEU A 1 171 ? -3.962 -2.322 -0.782 1.00 98.50 171 LEU A CA 1
ATOM 1223 C C . LEU A 1 171 ? -4.267 -3.628 -0.048 1.00 98.50 171 LEU A C 1
ATOM 1225 O O . LEU A 1 171 ? -5.013 -3.621 0.929 1.00 98.50 171 LEU A O 1
ATOM 1229 N N . VAL A 1 172 ? -3.679 -4.727 -0.507 1.00 98.75 172 VAL A N 1
ATOM 1230 C CA . VAL A 1 172 ? -3.743 -6.034 0.147 1.00 98.75 172 VAL A CA 1
ATOM 1231 C C . VAL A 1 172 ? -2.380 -6.328 0.764 1.00 98.75 172 VAL A C 1
ATOM 1233 O O . VAL A 1 172 ? -1.402 -6.578 0.057 1.00 98.75 172 VAL A O 1
ATOM 1236 N N . ASP A 1 173 ? -2.310 -6.279 2.089 1.00 98.81 173 ASP A N 1
ATOM 1237 C CA . ASP A 1 173 ? -1.154 -6.715 2.860 1.00 98.81 173 ASP A CA 1
ATOM 1238 C C . ASP A 1 173 ? -1.261 -8.214 3.150 1.00 98.81 173 ASP A C 1
ATOM 1240 O O . ASP A 1 173 ? -2.044 -8.639 3.996 1.00 98.81 173 ASP A O 1
ATOM 1244 N N . ALA A 1 174 ? -0.449 -9.002 2.450 1.00 98.75 174 ALA A N 1
ATOM 1245 C CA . ALA A 1 174 ? -0.238 -10.431 2.668 1.00 98.75 174 ALA A CA 1
ATOM 1246 C C . ALA A 1 174 ? 1.193 -10.725 3.171 1.00 98.75 174 ALA A C 1
ATOM 1248 O O . ALA A 1 174 ? 1.668 -11.862 3.090 1.00 98.75 174 ALA A O 1
ATOM 1249 N N . GLY A 1 175 ? 1.903 -9.699 3.650 1.00 98.69 175 GLY A N 1
ATOM 1250 C CA . GLY A 1 175 ? 3.304 -9.747 4.043 1.00 98.69 175 GLY A CA 1
ATOM 1251 C C . GLY A 1 175 ? 3.562 -8.858 5.255 1.00 98.69 175 GLY A C 1
ATOM 1252 O O . GLY A 1 175 ? 3.075 -9.138 6.353 1.00 98.69 175 GLY A O 1
ATOM 1253 N N . ILE A 1 176 ? 4.406 -7.839 5.077 1.00 98.69 176 ILE A N 1
ATOM 1254 C CA . ILE A 1 176 ? 4.691 -6.839 6.109 1.00 98.69 176 ILE A CA 1
ATOM 1255 C C . ILE A 1 176 ? 4.568 -5.443 5.511 1.00 98.69 176 ILE A C 1
ATOM 1257 O O . ILE A 1 176 ? 5.292 -5.100 4.574 1.00 98.69 176 ILE A O 1
ATOM 1261 N N . VAL A 1 177 ? 3.743 -4.602 6.116 1.00 98.88 177 VAL A N 1
ATOM 1262 C CA . VAL A 1 177 ? 3.618 -3.192 5.760 1.00 98.88 177 VAL A CA 1
ATOM 1263 C C . VAL A 1 177 ? 4.010 -2.309 6.942 1.00 98.88 177 VAL A C 1
ATOM 1265 O O . VAL A 1 177 ? 3.500 -2.483 8.043 1.00 98.88 177 VAL A O 1
ATOM 1268 N N . SER A 1 178 ? 4.904 -1.341 6.728 1.00 98.38 178 SER A N 1
ATOM 1269 C CA . SER A 1 178 ? 5.149 -0.236 7.663 1.00 98.38 178 SER A CA 1
ATOM 1270 C C . SER A 1 178 ? 4.498 1.047 7.166 1.00 98.38 178 SER A C 1
ATOM 1272 O O . SER A 1 178 ? 4.544 1.352 5.979 1.00 98.38 178 SER A O 1
ATOM 1274 N N . GLN A 1 179 ? 3.913 1.810 8.086 1.00 97.81 179 GLN A N 1
ATOM 1275 C CA . GLN A 1 179 ? 3.340 3.123 7.820 1.00 97.81 179 GLN A CA 1
ATOM 1276 C C . GLN A 1 179 ? 3.940 4.159 8.772 1.00 97.81 179 GLN A C 1
ATOM 1278 O O . GLN A 1 179 ? 3.797 4.047 9.995 1.00 97.81 179 GLN A O 1
ATOM 1283 N N . ASP A 1 180 ? 4.574 5.191 8.218 1.00 95.06 180 ASP A N 1
ATOM 1284 C CA . ASP A 1 180 ? 5.221 6.260 8.986 1.00 95.06 180 ASP A CA 1
ATOM 1285 C C . ASP A 1 180 ? 4.558 7.640 8.830 1.00 95.06 180 ASP A C 1
ATOM 1287 O O . ASP A 1 180 ? 4.881 8.569 9.578 1.00 95.06 180 ASP A O 1
ATOM 1291 N N . ALA A 1 181 ? 3.590 7.777 7.923 1.00 95.00 181 ALA A N 1
ATOM 1292 C CA . ALA A 1 181 ? 2.826 9.002 7.722 1.00 95.00 181 ALA A CA 1
ATOM 1293 C C . ALA A 1 181 ? 1.382 8.710 7.298 1.00 95.00 181 ALA A C 1
ATOM 1295 O O . ALA A 1 181 ? 0.880 7.602 7.432 1.00 95.00 181 ALA A O 1
ATOM 1296 N N . TYR A 1 182 ? 0.676 9.743 6.858 1.00 93.56 182 TYR A N 1
ATOM 1297 C CA . TYR A 1 182 ? -0.735 9.679 6.504 1.00 93.56 182 TYR A CA 1
ATOM 1298 C C . TYR A 1 182 ? -1.018 8.842 5.251 1.00 93.56 182 TYR A C 1
ATOM 1300 O O . TYR A 1 182 ? -0.428 9.100 4.202 1.00 93.56 182 TYR A O 1
ATOM 1308 N N . ILE A 1 183 ? -2.020 7.961 5.326 1.00 96.88 183 ILE A N 1
ATOM 1309 C CA . ILE A 1 183 ? -2.618 7.354 4.133 1.00 96.88 183 ILE A CA 1
ATOM 1310 C C . ILE A 1 183 ? -4.108 7.683 4.011 1.00 96.88 183 ILE A C 1
ATOM 1312 O O . ILE A 1 183 ? -4.840 7.722 5.004 1.00 96.88 183 ILE A O 1
ATOM 1316 N N . LEU A 1 184 ? -4.558 7.877 2.772 1.00 96.62 184 LEU A N 1
ATOM 1317 C CA . LEU A 1 184 ? -5.962 8.050 2.418 1.00 96.62 184 LEU A CA 1
ATOM 1318 C C . LEU A 1 184 ? -6.423 6.901 1.526 1.00 96.62 184 LEU A C 1
ATOM 1320 O O . LEU A 1 184 ? -5.901 6.743 0.424 1.00 96.62 184 LEU A O 1
ATOM 1324 N N . VAL A 1 185 ? -7.437 6.155 1.953 1.00 96.12 185 VAL A N 1
ATOM 1325 C CA . VAL A 1 185 ? -8.167 5.208 1.107 1.00 96.12 185 VAL A CA 1
ATOM 1326 C C . VAL A 1 185 ? -9.519 5.801 0.721 1.00 96.12 185 VAL A C 1
ATOM 1328 O O . VAL A 1 185 ? -10.234 6.359 1.541 1.00 96.12 185 VAL A O 1
ATOM 1331 N N . GLY A 1 186 ? -9.864 5.755 -0.558 1.00 94.12 186 GLY A N 1
ATOM 1332 C CA . GLY A 1 186 ? -10.989 6.518 -1.084 1.00 94.12 186 GLY A CA 1
ATOM 1333 C C . GLY A 1 186 ? -10.702 8.022 -1.079 1.00 94.12 186 GLY A C 1
ATOM 1334 O O . GLY A 1 186 ? -10.883 8.743 -0.100 1.00 94.12 186 GLY A O 1
ATOM 1335 N N . THR A 1 187 ? -10.264 8.535 -2.219 1.00 93.75 187 THR A N 1
ATOM 1336 C CA . THR A 1 187 ? -9.983 9.964 -2.418 1.00 93.75 187 THR A CA 1
ATOM 1337 C C . THR A 1 187 ? -11.238 10.778 -2.748 1.00 93.75 187 THR A C 1
ATOM 1339 O O . THR A 1 187 ? -11.244 11.999 -2.594 1.00 93.75 187 THR A O 1
ATOM 1342 N N . ALA A 1 188 ? -12.318 10.109 -3.161 1.00 92.31 188 ALA A N 1
ATOM 1343 C CA . ALA A 1 188 ? -13.624 10.700 -3.429 1.00 92.31 188 ALA A CA 1
ATOM 1344 C C . ALA A 1 188 ? -14.769 9.894 -2.788 1.00 92.31 188 ALA A C 1
ATOM 1346 O O . ALA A 1 188 ? -14.647 8.710 -2.494 1.00 92.31 188 ALA A O 1
ATOM 1347 N N . ALA A 1 189 ? -15.933 10.529 -2.615 1.00 87.75 189 ALA A N 1
ATOM 1348 C CA . ALA A 1 189 ? -17.090 9.923 -1.943 1.00 87.75 189 ALA A CA 1
ATOM 1349 C C . ALA A 1 189 ? -17.678 8.679 -2.647 1.00 87.75 189 ALA A C 1
ATOM 1351 O O . ALA A 1 189 ? -18.443 7.941 -2.034 1.00 87.75 189 ALA A O 1
ATOM 1352 N N . GLY A 1 190 ? -17.368 8.465 -3.929 1.00 88.38 190 GLY A N 1
ATOM 1353 C CA . GLY A 1 190 ? -17.805 7.292 -4.694 1.00 88.38 190 GLY A CA 1
ATOM 1354 C C . GLY A 1 190 ? -16.792 6.149 -4.720 1.00 88.38 190 GLY A C 1
ATOM 1355 O O . GLY A 1 190 ? -17.065 5.124 -5.340 1.00 88.38 190 GLY A O 1
ATOM 1356 N N . ASP A 1 191 ? -15.632 6.327 -4.088 1.00 93.19 191 ASP A N 1
ATOM 1357 C CA . ASP A 1 191 ? -14.569 5.333 -4.113 1.00 93.19 191 ASP A CA 1
ATOM 1358 C C . ASP A 1 191 ? -14.962 4.110 -3.265 1.00 93.19 191 ASP A C 1
ATOM 1360 O O . ASP A 1 191 ? -15.616 4.215 -2.220 1.00 93.19 191 ASP A O 1
ATOM 1364 N N . THR A 1 192 ? -14.588 2.932 -3.763 1.00 92.00 192 THR A N 1
ATOM 1365 C CA . THR A 1 192 ? -14.933 1.604 -3.210 1.00 92.00 192 THR A CA 1
ATOM 1366 C C . THR A 1 192 ? -13.695 0.756 -2.917 1.00 92.00 192 THR A C 1
ATOM 1368 O O . THR A 1 192 ? -13.833 -0.393 -2.510 1.00 92.00 192 THR A O 1
ATOM 1371 N N . GLY A 1 193 ? -12.497 1.313 -3.130 1.00 93.19 193 GLY A N 1
ATOM 1372 C CA . GLY A 1 193 ? -11.218 0.696 -2.786 1.00 93.19 193 GLY A CA 1
ATOM 1373 C C . GLY A 1 193 ? -11.030 0.459 -1.281 1.00 93.19 193 GLY A C 1
ATOM 1374 O O . GLY A 1 193 ? -11.983 0.494 -0.503 1.00 93.19 193 GLY A O 1
ATOM 1375 N N . GLY A 1 194 ? -9.800 0.230 -0.826 1.00 95.94 194 GLY A N 1
ATOM 1376 C CA . GLY A 1 194 ? -9.596 -0.017 0.601 1.00 95.94 194 GLY A CA 1
ATOM 1377 C C . GLY A 1 194 ? -8.225 -0.519 1.017 1.00 95.94 194 GLY A C 1
ATOM 1378 O O . GLY A 1 194 ? -7.265 -0.496 0.251 1.00 95.94 194 GLY A O 1
ATOM 1379 N N . LEU A 1 195 ? -8.176 -0.982 2.261 1.00 98.38 195 LEU A N 1
ATOM 1380 C CA . LEU A 1 195 ? -7.036 -1.652 2.872 1.00 98.38 195 LEU A CA 1
ATOM 1381 C C . LEU A 1 195 ? -7.502 -2.991 3.449 1.00 98.38 195 LEU A C 1
ATOM 1383 O O . LEU A 1 195 ? -8.455 -3.050 4.228 1.00 98.38 195 LEU A O 1
ATOM 1387 N N . VAL A 1 196 ? -6.806 -4.059 3.087 1.00 98.69 196 VAL A N 1
ATOM 1388 C CA . VAL A 1 196 ? -7.021 -5.410 3.598 1.00 98.69 196 VAL A CA 1
ATOM 1389 C C . VAL A 1 196 ? -5.715 -5.906 4.197 1.00 98.69 196 VAL A C 1
ATOM 1391 O O . VAL A 1 196 ? -4.701 -5.940 3.509 1.00 98.69 196 VAL A O 1
ATOM 1394 N N . ILE A 1 197 ? -5.739 -6.284 5.473 1.00 98.88 197 ILE A N 1
ATOM 1395 C CA . ILE A 1 197 ? -4.618 -6.942 6.152 1.00 98.88 197 ILE A CA 1
ATOM 1396 C C . ILE A 1 197 ? -4.984 -8.416 6.304 1.00 98.88 197 ILE A C 1
ATOM 1398 O O . ILE A 1 197 ? -5.833 -8.769 7.132 1.00 98.88 197 ILE A O 1
ATOM 1402 N N . ASP A 1 198 ? -4.368 -9.269 5.492 1.00 98.88 198 ASP A N 1
ATOM 1403 C CA . ASP A 1 198 ? -4.672 -10.694 5.436 1.00 98.88 198 ASP A CA 1
ATOM 1404 C C . ASP A 1 198 ? -4.227 -11.433 6.701 1.00 98.88 198 ASP A C 1
ATOM 1406 O O . ASP A 1 198 ? -3.344 -11.020 7.458 1.00 98.88 198 ASP A O 1
ATOM 1410 N N . ALA A 1 199 ? -4.836 -12.596 6.929 1.00 98.75 199 ALA A N 1
ATOM 1411 C CA . ALA A 1 199 ? -4.441 -13.471 8.021 1.00 98.75 199 ALA A CA 1
ATOM 1412 C C . ALA A 1 199 ? -2.959 -13.872 7.896 1.00 98.75 199 ALA A C 1
ATOM 1414 O O . ALA A 1 199 ? -2.533 -14.447 6.897 1.00 98.75 199 ALA A O 1
ATOM 1415 N N . GLY A 1 200 ? -2.186 -13.613 8.953 1.00 98.31 200 GLY A N 1
ATOM 1416 C CA . GLY A 1 200 ? -0.744 -13.869 8.992 1.00 98.31 200 GLY A CA 1
ATOM 1417 C C . GLY A 1 200 ? 0.130 -12.702 8.524 1.00 98.31 200 GLY A C 1
ATOM 1418 O O . GLY A 1 200 ? 1.343 -12.788 8.708 1.00 98.31 200 GLY A O 1
ATOM 1419 N N . ALA A 1 201 ? -0.461 -11.629 7.988 1.00 98.88 201 ALA A N 1
ATOM 1420 C CA . ALA A 1 201 ? 0.244 -10.397 7.652 1.00 98.88 201 ALA A CA 1
ATOM 1421 C C . ALA A 1 201 ? 0.414 -9.469 8.868 1.00 98.88 201 ALA A C 1
ATOM 1423 O O . ALA A 1 201 ? -0.298 -9.598 9.876 1.00 98.88 201 ALA A O 1
ATOM 1424 N N . THR A 1 202 ? 1.355 -8.527 8.761 1.00 98.88 202 THR A N 1
ATOM 1425 C CA . THR A 1 202 ? 1.631 -7.505 9.779 1.00 98.88 202 THR A CA 1
ATOM 1426 C C . THR A 1 202 ? 1.614 -6.111 9.168 1.00 98.88 202 THR A C 1
ATOM 1428 O O . THR A 1 202 ? 2.515 -5.754 8.412 1.00 98.88 202 THR A O 1
ATOM 1431 N N . TYR A 1 203 ? 0.685 -5.284 9.638 1.00 98.81 203 TYR A N 1
ATOM 1432 C CA . TYR A 1 203 ? 0.615 -3.862 9.346 1.00 98.81 203 TYR A CA 1
ATOM 1433 C C . TYR A 1 203 ? 1.047 -3.051 10.573 1.00 98.81 203 TYR A C 1
ATOM 1435 O O . TYR A 1 203 ? 0.369 -3.042 11.603 1.00 98.81 203 TYR A O 1
ATOM 1443 N N . ALA A 1 204 ? 2.174 -2.353 10.478 1.00 98.38 204 ALA A N 1
ATOM 1444 C CA . ALA A 1 204 ? 2.784 -1.627 11.582 1.00 98.38 204 ALA A CA 1
ATOM 1445 C C . ALA A 1 204 ? 2.710 -0.107 11.389 1.00 98.38 204 ALA A C 1
ATOM 1447 O O . ALA A 1 204 ? 3.349 0.464 10.507 1.00 98.38 204 ALA A O 1
ATOM 1448 N N . LEU A 1 205 ? 2.007 0.568 12.295 1.00 98.25 205 LEU A N 1
ATOM 1449 C CA . LEU A 1 205 ? 2.064 2.014 12.480 1.00 98.25 205 LEU A CA 1
ATOM 1450 C C . LEU A 1 205 ? 3.344 2.340 13.267 1.00 98.25 205 LEU A C 1
ATOM 1452 O O . LEU A 1 205 ? 3.409 2.163 14.491 1.00 98.25 205 LEU A O 1
ATOM 1456 N N . VAL A 1 206 ? 4.381 2.780 12.550 1.00 97.06 206 VAL A N 1
ATOM 1457 C CA . VAL A 1 206 ? 5.727 3.072 13.085 1.00 97.06 206 VAL A CA 1
ATOM 1458 C C . VAL A 1 206 ? 5.934 4.559 13.401 1.00 97.06 206 VAL A C 1
ATOM 1460 O O . VAL A 1 206 ? 7.044 4.998 13.705 1.00 97.06 206 VAL A O 1
ATOM 1463 N N . SER A 1 207 ? 4.860 5.345 13.386 1.00 96.25 207 SER A N 1
ATOM 1464 C CA . SER A 1 207 ? 4.828 6.721 13.878 1.00 96.25 207 SER A CA 1
ATOM 1465 C C . SER A 1 207 ? 3.455 7.050 14.490 1.00 96.25 207 SER A C 1
ATOM 1467 O O . SER A 1 207 ? 2.608 6.171 14.666 1.00 96.25 207 SER A O 1
ATOM 1469 N N . ASP A 1 208 ? 3.214 8.324 14.810 1.00 96.50 208 ASP A N 1
ATOM 1470 C CA . ASP A 1 208 ? 1.861 8.827 15.083 1.00 96.50 208 ASP A CA 1
ATOM 1471 C C . ASP A 1 208 ? 1.150 9.093 13.742 1.00 96.50 208 ASP A C 1
ATOM 1473 O O . ASP A 1 208 ? 0.910 10.232 13.338 1.00 96.50 208 ASP A O 1
ATOM 1477 N N . ALA A 1 209 ? 0.913 8.003 13.009 1.00 95.88 209 ALA A N 1
ATOM 1478 C CA . ALA A 1 209 ? 0.307 7.976 11.683 1.00 95.88 209 ALA A 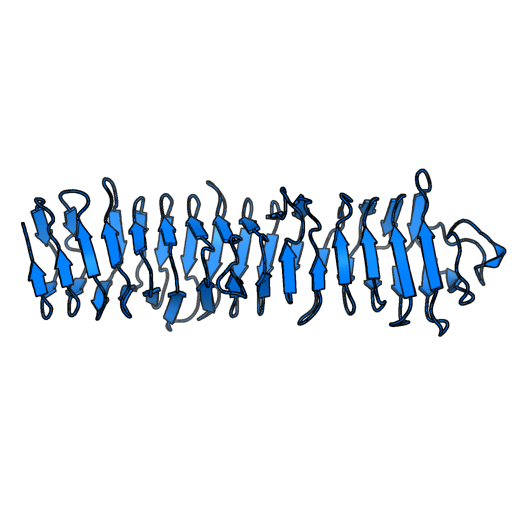CA 1
ATOM 1479 C C . ALA A 1 209 ? -1.202 7.715 11.751 1.00 95.88 209 ALA A C 1
ATOM 1481 O O . ALA A 1 209 ? -1.717 7.230 12.760 1.00 95.88 209 ALA A O 1
ATOM 1482 N N . TYR A 1 210 ? -1.907 8.016 10.666 1.00 95.75 210 TYR A N 1
ATOM 1483 C CA . TYR A 1 210 ? -3.350 7.834 10.583 1.00 95.75 210 TYR A CA 1
ATOM 1484 C C . TYR A 1 210 ? -3.785 7.319 9.216 1.00 95.75 210 TYR A C 1
ATOM 1486 O O . TYR A 1 210 ? -3.164 7.613 8.191 1.00 95.75 210 TYR A O 1
ATOM 1494 N N . ILE A 1 211 ? -4.857 6.534 9.236 1.00 97.62 211 ILE A N 1
ATOM 1495 C CA . ILE A 1 211 ? -5.517 5.964 8.068 1.00 97.62 211 ILE A CA 1
ATOM 1496 C C . ILE A 1 211 ? -6.868 6.654 7.967 1.00 97.62 211 ILE A C 1
ATOM 1498 O O . ILE A 1 211 ? -7.668 6.572 8.894 1.00 97.62 211 ILE A O 1
ATOM 1502 N N . GLN A 1 212 ? -7.127 7.343 6.864 1.00 95.81 212 GLN A N 1
ATOM 1503 C CA . GLN A 1 212 ? -8.455 7.887 6.600 1.00 95.81 212 GLN A CA 1
ATOM 1504 C C . GLN A 1 212 ? -9.117 7.124 5.473 1.00 95.81 212 GLN A C 1
ATOM 1506 O O . GLN A 1 212 ? -8.463 6.772 4.495 1.00 95.81 212 GLN A O 1
ATOM 1511 N N . SER A 1 213 ? -10.419 6.917 5.607 1.00 94.62 213 SER A N 1
ATOM 1512 C CA . SER A 1 213 ? -11.285 6.410 4.559 1.00 94.62 213 SER A CA 1
ATOM 1513 C C . SER A 1 213 ? -12.341 7.449 4.191 1.00 94.62 213 SER A C 1
ATOM 1515 O O . SER A 1 213 ? -13.006 7.995 5.073 1.00 94.62 213 SER A O 1
ATOM 1517 N N . ASN A 1 214 ? -12.530 7.710 2.893 1.00 90.06 214 ASN A N 1
ATOM 1518 C CA . ASN A 1 214 ? -13.730 8.389 2.399 1.00 90.06 214 ASN A CA 1
ATOM 1519 C C . ASN A 1 214 ? -14.594 7.462 1.539 1.00 90.06 214 ASN A C 1
ATOM 1521 O O . ASN A 1 214 ? -14.182 6.406 1.059 1.00 90.06 214 ASN A O 1
ATOM 1525 N N . GLY A 1 215 ? -15.817 7.926 1.281 1.00 82.50 215 GLY A N 1
ATOM 1526 C CA . GLY A 1 215 ? -16.758 7.236 0.414 1.00 82.50 215 GLY A CA 1
ATOM 1527 C C . GLY A 1 215 ? -17.218 5.920 1.021 1.00 82.50 215 GLY A C 1
ATOM 1528 O O . GLY A 1 215 ? -17.728 5.898 2.139 1.00 82.50 215 GLY A O 1
ATOM 1529 N N . THR A 1 216 ? -17.070 4.838 0.265 1.00 87.19 216 THR A N 1
ATOM 1530 C CA . THR A 1 216 ? -17.429 3.480 0.700 1.00 87.19 216 THR A CA 1
ATOM 1531 C C . THR A 1 216 ? -16.211 2.581 0.873 1.00 87.19 216 THR A C 1
ATOM 1533 O O . THR A 1 216 ? -16.369 1.367 0.994 1.00 87.19 216 THR A O 1
ATOM 1536 N N . ALA A 1 217 ? -15.008 3.166 0.886 1.00 91.00 217 ALA A N 1
ATOM 1537 C CA . ALA A 1 217 ? -13.787 2.408 1.065 1.00 91.00 217 ALA A CA 1
ATOM 1538 C C . ALA A 1 217 ? -13.775 1.694 2.425 1.00 91.00 217 ALA A C 1
ATOM 1540 O O . ALA A 1 217 ? -14.212 2.240 3.446 1.00 91.00 217 ALA A O 1
ATOM 1541 N N . ASN A 1 218 ? -13.302 0.451 2.428 1.00 90.75 218 ASN A N 1
ATOM 1542 C CA . ASN A 1 218 ? -13.308 -0.412 3.607 1.00 90.75 218 ASN A CA 1
ATOM 1543 C C . ASN A 1 218 ? -11.881 -0.661 4.096 1.00 90.75 218 ASN A C 1
ATOM 1545 O O . ASN A 1 218 ? -10.962 -0.845 3.297 1.00 90.75 218 ASN A O 1
ATOM 1549 N N . ILE A 1 219 ? -11.713 -0.675 5.414 1.00 97.69 219 ILE A N 1
ATOM 1550 C CA . ILE A 1 219 ? -10.475 -1.078 6.065 1.00 97.69 219 ILE A CA 1
ATOM 1551 C C . ILE A 1 219 ? -10.774 -2.345 6.861 1.00 97.69 219 ILE A C 1
ATOM 1553 O O . ILE A 1 219 ? -11.644 -2.348 7.735 1.00 97.69 219 ILE A O 1
ATOM 1557 N N . SER A 1 220 ? -10.044 -3.420 6.580 1.00 98.31 220 SER A N 1
ATOM 1558 C CA . SER A 1 220 ? -10.242 -4.705 7.245 1.00 98.31 220 SER A CA 1
ATOM 1559 C C . SER A 1 220 ? -8.935 -5.305 7.743 1.00 98.31 220 SER A C 1
ATOM 1561 O O . SER A 1 220 ? -7.905 -5.241 7.075 1.00 98.31 220 SER A O 1
ATOM 1563 N N . ASN A 1 221 ? -8.991 -5.900 8.933 1.00 98.88 221 ASN A N 1
ATOM 1564 C CA . ASN A 1 221 ? -7.871 -6.591 9.550 1.00 98.88 221 ASN A CA 1
ATOM 1565 C C . ASN A 1 221 ? -8.248 -8.021 9.947 1.00 98.88 221 ASN A C 1
ATOM 1567 O O . ASN A 1 221 ? -9.048 -8.235 10.861 1.00 98.88 221 ASN A O 1
ATOM 1571 N N . ALA A 1 222 ? -7.628 -8.998 9.294 1.00 98.88 222 ALA A N 1
ATOM 1572 C CA . ALA A 1 222 ? -7.604 -10.403 9.699 1.00 98.88 222 ALA A CA 1
ATOM 1573 C C . ALA A 1 222 ? -6.222 -10.836 10.232 1.00 98.88 222 ALA A C 1
ATOM 1575 O O . ALA A 1 222 ? -6.111 -11.888 10.865 1.00 98.88 222 ALA A O 1
ATOM 1576 N N . GLY A 1 223 ? -5.181 -10.034 9.992 1.00 98.88 223 GLY A N 1
ATOM 1577 C CA . GLY A 1 223 ? -3.815 -10.239 10.469 1.00 98.88 223 GLY A CA 1
ATOM 1578 C C . GLY A 1 223 ? -3.511 -9.522 11.785 1.00 98.88 223 GLY A C 1
ATOM 1579 O O . GLY A 1 223 ? -4.297 -9.560 12.739 1.00 98.88 223 GLY A O 1
ATOM 1580 N N . LEU A 1 224 ? -2.330 -8.909 11.850 1.00 98.88 224 LEU A N 1
ATOM 1581 C CA . LEU A 1 224 ? -1.877 -8.066 12.953 1.00 98.88 224 LEU A CA 1
ATOM 1582 C C . LEU A 1 224 ? -1.811 -6.605 12.500 1.00 98.88 224 LEU A C 1
ATOM 1584 O O . LEU A 1 224 ? -0.981 -6.263 11.667 1.00 98.88 224 LEU A O 1
ATOM 1588 N N . LEU A 1 225 ? -2.612 -5.743 13.121 1.00 98.88 225 LEU A N 1
ATOM 1589 C CA . LEU A 1 225 ? -2.432 -4.295 13.080 1.00 98.88 225 LEU A CA 1
ATOM 1590 C C . LEU A 1 225 ? -1.744 -3.855 14.374 1.00 98.88 225 LEU A C 1
ATOM 1592 O O . LEU A 1 225 ? -2.279 -4.083 15.460 1.00 98.88 225 LEU A O 1
ATOM 1596 N N . GLU A 1 226 ? -0.583 -3.212 14.293 1.00 98.44 226 GLU A N 1
ATOM 1597 C CA . 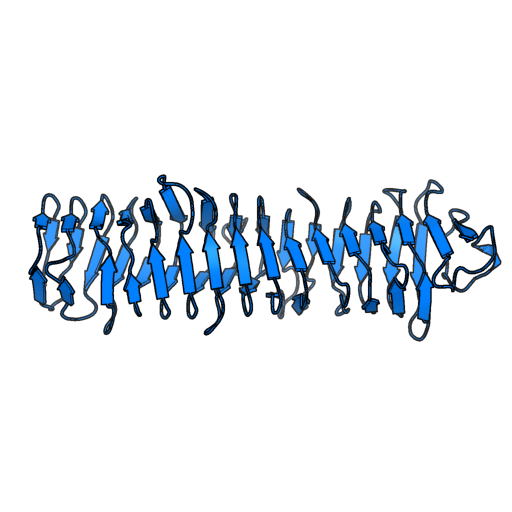GLU A 1 226 ? 0.165 -2.802 15.482 1.00 98.44 226 GLU A CA 1
ATOM 1598 C C . GLU A 1 226 ? 0.598 -1.335 15.479 1.00 98.44 226 GLU A C 1
ATOM 1600 O O . GLU A 1 226 ? 1.210 -0.846 14.535 1.00 98.44 226 GLU A O 1
ATOM 1605 N N . LYS A 1 227 ? 0.347 -0.632 16.589 1.00 97.94 227 LYS A N 1
ATOM 1606 C CA . LYS A 1 227 ? 1.002 0.644 16.896 1.00 97.94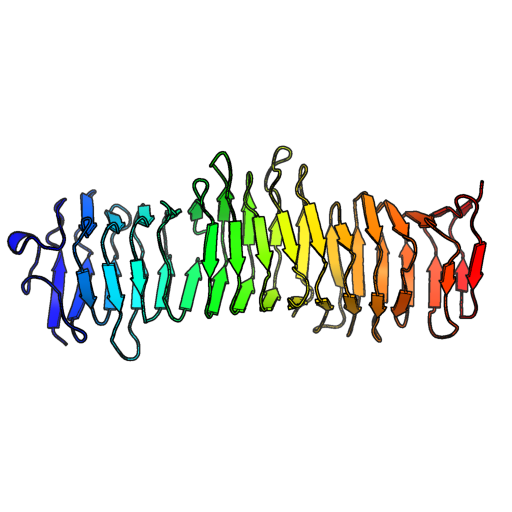 227 LYS A CA 1
ATOM 1607 C C . LYS A 1 227 ? 2.265 0.363 17.693 1.00 97.94 227 LYS A C 1
ATOM 1609 O O . LYS A 1 227 ? 2.187 -0.059 18.847 1.00 97.94 227 LYS A O 1
ATOM 1614 N N . THR A 1 228 ? 3.422 0.595 17.080 1.00 95.12 228 THR A N 1
ATOM 1615 C CA . THR A 1 228 ? 4.725 0.167 17.624 1.00 95.12 228 THR A CA 1
ATOM 1616 C C . THR A 1 228 ? 5.601 1.308 18.107 1.00 95.12 228 THR A C 1
ATOM 1618 O O . THR A 1 228 ? 6.500 1.074 18.910 1.00 95.12 228 THR A O 1
ATOM 1621 N N . ALA A 1 229 ? 5.355 2.536 17.653 1.00 88.50 229 ALA A N 1
ATOM 1622 C CA . ALA A 1 229 ? 6.226 3.669 17.927 1.00 88.50 229 ALA A CA 1
ATOM 1623 C C . ALA A 1 229 ? 5.450 4.932 18.318 1.00 88.50 229 ALA A C 1
ATOM 1625 O O . ALA A 1 229 ? 4.246 5.059 18.088 1.00 88.50 229 ALA A O 1
ATOM 1626 N N . ASN A 1 230 ? 6.199 5.855 18.932 1.00 92.75 230 ASN A N 1
ATOM 1627 C CA . ASN A 1 230 ? 5.748 7.080 19.591 1.00 92.75 230 ASN A CA 1
ATOM 1628 C C . ASN A 1 230 ? 4.687 6.868 20.689 1.00 92.75 230 ASN A C 1
ATOM 1630 O O . ASN A 1 230 ? 4.095 5.802 20.833 1.00 92.75 230 ASN A O 1
ATOM 1634 N N . VAL A 1 231 ? 4.529 7.862 21.561 1.00 93.56 231 VAL A N 1
ATOM 1635 C CA . VAL A 1 231 ? 3.535 7.827 22.654 1.00 93.56 231 VAL A CA 1
ATOM 1636 C C . VAL A 1 231 ? 2.293 8.651 22.328 1.00 93.56 231 VAL A C 1
ATOM 1638 O O . VAL A 1 231 ? 1.401 8.755 23.166 1.00 93.56 231 VAL A O 1
ATOM 1641 N N . GLY A 1 232 ? 2.260 9.270 21.148 1.00 96.69 232 GLY A N 1
ATOM 1642 C CA . GLY A 1 232 ? 1.118 10.024 20.677 1.00 96.69 232 GLY A CA 1
ATOM 1643 C C . GLY A 1 232 ? 0.028 9.112 20.131 1.00 96.69 232 GLY A C 1
ATOM 1644 O O . GLY A 1 232 ? -0.093 7.934 20.483 1.00 96.69 232 GLY A O 1
ATOM 1645 N N . GLU A 1 233 ? -0.800 9.706 19.291 1.00 96.31 233 GLU A N 1
ATOM 1646 C CA . GLU A 1 233 ? -2.019 9.101 18.793 1.00 96.31 233 GLU A CA 1
ATOM 1647 C C . GLU A 1 233 ? -1.868 8.681 17.336 1.00 96.31 233 GLU A C 1
ATOM 1649 O O . GLU A 1 233 ? -1.416 9.452 16.491 1.00 96.31 233 GLU A O 1
ATOM 1654 N N . SER A 1 234 ? -2.309 7.463 17.056 1.00 98.12 234 SER A N 1
ATOM 1655 C CA . SER A 1 234 ? -2.666 7.011 15.721 1.00 98.12 234 SER A CA 1
ATOM 1656 C C . SER A 1 234 ? -4.167 6.793 15.655 1.00 98.12 234 SER A C 1
ATOM 1658 O O . SER A 1 234 ? -4.789 6.483 16.672 1.00 98.12 234 SER A O 1
ATOM 1660 N N . TYR A 1 235 ? -4.759 6.932 14.475 1.00 97.44 235 TYR A N 1
ATOM 1661 C CA . TYR A 1 235 ? -6.191 6.711 14.328 1.00 97.44 235 TYR A CA 1
ATOM 1662 C C . TYR A 1 235 ? -6.581 6.162 12.962 1.00 97.44 235 TYR A C 1
ATOM 1664 O O . TYR A 1 235 ? -5.880 6.359 11.966 1.00 97.44 235 TYR A O 1
ATOM 1672 N N . ILE A 1 236 ? -7.722 5.482 12.950 1.00 97.88 236 ILE A N 1
ATOM 1673 C CA . ILE A 1 236 ? -8.428 5.032 11.758 1.00 97.88 236 ILE A CA 1
ATOM 1674 C C . ILE A 1 236 ? -9.732 5.824 11.685 1.00 97.88 236 ILE A C 1
ATOM 1676 O O . ILE A 1 236 ? -10.597 5.644 12.540 1.00 97.88 236 ILE A O 1
ATOM 1680 N N . ASP A 1 237 ? -9.860 6.700 10.690 1.00 95.88 237 ASP A N 1
ATOM 1681 C CA . ASP A 1 237 ? -11.121 7.377 10.379 1.00 95.88 237 ASP A CA 1
ATOM 1682 C C . ASP A 1 237 ? -11.856 6.588 9.288 1.00 95.88 237 ASP A C 1
ATOM 1684 O O . ASP A 1 237 ? -11.322 6.406 8.191 1.00 95.88 237 ASP A O 1
ATOM 1688 N N . GLY A 1 238 ? -13.089 6.164 9.546 1.00 93.56 238 GLY A N 1
ATOM 1689 C CA . GLY A 1 238 ? -13.935 5.463 8.579 1.00 93.56 238 GLY A CA 1
ATOM 1690 C C . GLY A 1 238 ? -14.445 4.122 9.091 1.00 93.56 238 GLY A C 1
ATOM 1691 O O . GLY A 1 238 ? -14.298 3.787 10.257 1.00 93.56 238 GLY A O 1
ATOM 1692 N N . ASN A 1 239 ? -15.058 3.332 8.206 1.00 94.25 239 ASN A N 1
ATOM 1693 C CA . ASN A 1 239 ? -15.523 1.994 8.573 1.00 94.25 239 ASN A CA 1
ATOM 1694 C C . ASN A 1 239 ? -14.334 1.034 8.707 1.00 94.25 239 ASN A C 1
ATOM 1696 O O . ASN A 1 239 ? -13.640 0.773 7.718 1.00 94.25 239 ASN A O 1
ATOM 1700 N N . PHE A 1 240 ? -14.165 0.457 9.894 1.00 97.56 240 PHE A N 1
ATOM 1701 C CA . PHE A 1 240 ? -13.133 -0.531 10.169 1.00 97.56 240 PHE A CA 1
ATOM 1702 C C . PHE A 1 240 ? -13.717 -1.870 10.637 1.00 97.56 240 PHE A C 1
ATOM 1704 O O . PHE A 1 240 ? -14.575 -1.930 11.514 1.00 97.56 240 PHE A O 1
ATOM 1711 N N . THR A 1 241 ? -13.245 -2.976 10.058 1.00 98.25 241 THR A N 1
ATOM 1712 C CA . THR A 1 241 ? -13.617 -4.338 10.471 1.00 98.25 241 THR A CA 1
ATOM 1713 C C . THR A 1 241 ? -12.396 -5.097 10.967 1.00 98.25 241 THR A C 1
ATOM 1715 O O . THR A 1 241 ? -11.467 -5.360 10.208 1.00 98.25 241 THR A O 1
ATOM 1718 N N . ASN A 1 242 ? -12.410 -5.517 12.227 1.00 98.75 242 ASN A N 1
ATOM 1719 C CA . ASN A 1 242 ? -11.356 -6.325 12.821 1.00 98.75 242 ASN A CA 1
ATOM 1720 C C . ASN A 1 242 ? -11.849 -7.736 13.137 1.00 98.75 242 ASN A C 1
ATOM 1722 O O . ASN A 1 242 ? -12.793 -7.916 13.898 1.00 98.75 242 ASN A O 1
ATOM 1726 N N . THR A 1 243 ? -11.145 -8.738 12.624 1.00 98.62 243 THR A N 1
ATOM 1727 C CA . THR A 1 243 ? -11.277 -10.153 13.011 1.00 98.62 243 THR A CA 1
ATOM 1728 C C . THR A 1 243 ? -9.958 -10.747 13.513 1.00 98.62 243 THR A C 1
ATOM 1730 O O . THR A 1 243 ? -9.965 -11.793 14.161 1.00 98.62 243 THR A O 1
ATOM 1733 N N . GLY A 1 244 ? -8.838 -10.067 13.244 1.00 98.81 244 GLY A N 1
ATOM 1734 C CA . GLY A 1 244 ? -7.497 -10.432 13.686 1.00 98.81 244 GLY A CA 1
ATOM 1735 C C . GLY A 1 244 ? -7.103 -9.810 15.028 1.00 98.81 244 GLY A C 1
ATOM 1736 O O . GLY A 1 244 ? -7.900 -9.707 15.966 1.00 98.81 244 GLY A O 1
ATOM 1737 N N . THR A 1 245 ? -5.836 -9.407 15.125 1.00 98.88 245 THR A N 1
ATOM 1738 C CA . THR A 1 245 ? -5.253 -8.788 16.322 1.00 98.88 245 THR A CA 1
ATOM 1739 C C . THR A 1 245 ? -4.955 -7.312 16.095 1.00 98.88 245 THR A C 1
ATOM 1741 O O . THR A 1 245 ? -4.348 -6.946 15.092 1.00 98.88 245 THR A O 1
ATOM 1744 N N . ILE A 1 246 ? -5.319 -6.485 17.071 1.00 98.88 246 ILE A 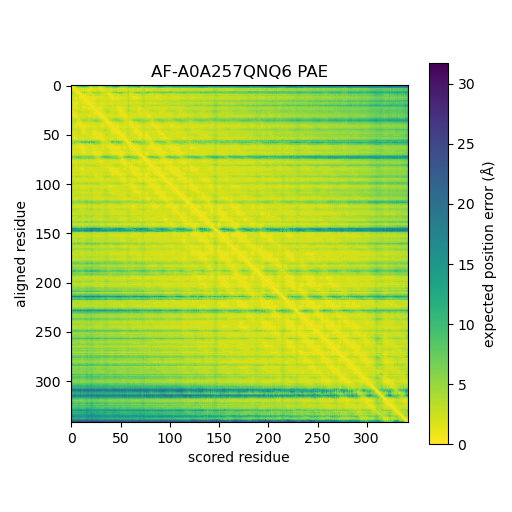N 1
ATOM 1745 C CA . ILE A 1 246 ? -4.868 -5.105 17.226 1.00 98.88 246 ILE A CA 1
ATOM 1746 C C . ILE A 1 246 ? -3.915 -5.061 18.422 1.00 98.88 246 ILE A C 1
ATOM 1748 O O . ILE A 1 246 ? -4.307 -5.394 19.542 1.00 98.88 246 ILE A O 1
ATOM 1752 N N . ALA A 1 247 ? -2.670 -4.649 18.207 1.00 98.69 247 ALA A N 1
ATOM 1753 C CA . ALA A 1 247 ? -1.682 -4.480 19.268 1.00 98.69 247 ALA A CA 1
ATOM 1754 C C . ALA A 1 247 ? -1.336 -2.998 19.457 1.00 98.69 247 ALA A C 1
ATOM 1756 O O . ALA A 1 247 ? -0.714 -2.372 18.601 1.00 98.69 247 ALA A O 1
ATOM 1757 N N . VAL A 1 248 ? -1.700 -2.430 20.604 1.00 98.56 248 VAL A N 1
ATOM 1758 C CA . VAL A 1 248 ? -1.294 -1.078 20.996 1.00 98.56 248 VAL A CA 1
ATOM 1759 C C . VAL A 1 248 ? -0.095 -1.187 21.930 1.00 98.56 248 VAL A C 1
ATOM 1761 O O . VAL A 1 248 ? -0.231 -1.240 23.155 1.00 98.56 248 VAL A O 1
ATOM 1764 N N . ASN A 1 249 ? 1.103 -1.264 21.351 1.00 97.44 249 ASN A N 1
ATOM 1765 C CA . ASN A 1 249 ? 2.329 -1.467 22.124 1.00 97.44 249 ASN A CA 1
ATOM 1766 C C . ASN A 1 249 ? 2.759 -0.211 22.895 1.00 97.44 249 ASN A C 1
ATOM 1768 O O . ASN A 1 249 ? 3.509 -0.313 23.863 1.00 97.44 249 ASN A O 1
ATOM 1772 N N . GLN A 1 250 ? 2.293 0.968 22.481 1.00 94.69 250 GLN A N 1
ATOM 1773 C CA . GLN A 1 250 ? 2.551 2.251 23.131 1.00 94.69 250 GLN A CA 1
ATOM 1774 C C . GLN A 1 250 ? 1.628 3.344 22.580 1.00 94.69 250 GLN A C 1
ATOM 1776 O O . GLN A 1 250 ? 1.113 3.225 21.471 1.00 94.69 250 GLN A O 1
ATOM 1781 N N . GLY A 1 251 ? 1.441 4.417 23.354 1.00 97.19 251 GLY A N 1
ATOM 1782 C CA . GLY A 1 251 ? 0.571 5.533 22.976 1.00 97.19 251 GLY A CA 1
ATOM 1783 C C . GLY A 1 251 ? -0.897 5.124 22.846 1.00 97.19 251 GLY A C 1
ATOM 1784 O O . GLY A 1 251 ? -1.369 4.250 23.580 1.00 97.19 251 GLY A O 1
ATOM 1785 N N . THR A 1 252 ? -1.593 5.766 21.909 1.00 97.44 252 THR A N 1
ATOM 1786 C CA . THR A 1 252 ? -3.023 5.570 21.639 1.00 97.44 252 THR A CA 1
ATOM 1787 C C . THR A 1 252 ? -3.256 5.112 20.202 1.00 97.44 252 THR A C 1
ATOM 1789 O O . THR A 1 252 ? -2.667 5.681 19.281 1.00 97.44 252 THR A O 1
ATOM 1792 N N . LEU A 1 253 ? -4.136 4.128 20.007 1.00 98.19 253 LEU A N 1
ATOM 1793 C CA . LEU A 1 253 ? -4.751 3.818 18.716 1.00 98.19 253 LEU A CA 1
ATOM 1794 C C . LEU A 1 253 ? -6.273 3.973 18.822 1.00 98.19 253 LEU A C 1
ATOM 1796 O O . LEU A 1 253 ? -6.914 3.242 19.577 1.00 98.19 253 LEU A O 1
ATOM 1800 N N . ASP A 1 254 ? -6.829 4.894 18.044 1.00 97.44 254 ASP A N 1
ATOM 1801 C CA . ASP A 1 254 ? -8.258 5.213 18.036 1.00 97.44 254 ASP A CA 1
ATOM 1802 C C . ASP A 1 254 ? -8.949 4.729 16.752 1.00 97.44 254 ASP A C 1
ATOM 1804 O O . ASP A 1 254 ? -8.399 4.837 15.656 1.00 97.44 254 ASP A O 1
ATOM 1808 N N . VAL A 1 255 ? -10.197 4.278 16.873 1.00 98.00 255 VAL A N 1
ATOM 1809 C CA . VAL A 1 255 ? -11.155 4.235 15.757 1.00 98.00 255 VAL A CA 1
ATOM 1810 C C . VAL A 1 255 ? -12.106 5.425 15.860 1.00 98.00 255 VAL A C 1
ATOM 1812 O O . VAL A 1 255 ? -12.552 5.795 16.953 1.00 98.00 255 VAL A O 1
ATOM 1815 N N . ARG A 1 256 ? -12.376 6.060 14.722 1.00 96.62 256 ARG A N 1
ATOM 1816 C CA . ARG A 1 256 ? -13.077 7.341 14.608 1.00 96.62 256 ARG A CA 1
ATOM 1817 C C . ARG A 1 256 ? -14.008 7.328 13.414 1.00 96.62 256 ARG A C 1
ATOM 1819 O O . ARG A 1 256 ? -13.708 6.697 12.411 1.00 96.62 256 ARG A O 1
ATOM 1826 N N . TYR A 1 257 ? -15.095 8.095 13.499 1.00 92.88 257 TYR A N 1
ATOM 1827 C CA . TYR A 1 257 ? -16.014 8.346 12.383 1.00 92.88 257 TYR A CA 1
ATOM 1828 C C . TYR A 1 257 ? -16.327 7.099 11.534 1.00 92.88 257 TYR A C 1
ATOM 1830 O O . TYR A 1 257 ? -15.772 6.918 10.461 1.00 92.88 257 TYR A O 1
ATOM 1838 N N . GLY A 1 258 ? -17.256 6.246 11.943 1.00 92.81 258 GLY A N 1
ATOM 1839 C CA . GLY A 1 258 ? -17.511 5.025 11.180 1.00 92.81 258 GLY A CA 1
ATOM 1840 C C . GLY A 1 258 ? -18.551 4.134 11.818 1.00 92.81 258 GLY A C 1
ATOM 1841 O O . GLY A 1 258 ? -19.078 4.450 12.888 1.00 92.81 258 GLY A O 1
ATOM 1842 N N . ASN A 1 259 ? -18.861 3.038 11.132 1.00 95.06 259 ASN A N 1
ATOM 1843 C CA . ASN A 1 259 ? -19.555 1.894 11.706 1.00 95.06 259 ASN A CA 1
ATOM 1844 C C . ASN A 1 259 ? -18.554 0.744 11.803 1.00 95.06 259 ASN A C 1
ATOM 1846 O O . ASN A 1 259 ? -18.341 0.020 10.828 1.00 95.06 259 ASN A O 1
ATOM 1850 N N . ASP A 1 260 ? -17.924 0.620 12.964 1.00 97.38 260 ASP A N 1
ATOM 1851 C CA . ASP A 1 260 ? -16.836 -0.324 13.181 1.00 97.38 260 ASP A CA 1
ATOM 1852 C C . ASP A 1 260 ? -17.369 -1.673 13.660 1.00 97.38 260 ASP A C 1
ATOM 1854 O O . ASP A 1 260 ? -18.336 -1.748 14.421 1.00 97.38 260 ASP A O 1
ATOM 1858 N N . GLN A 1 261 ? -16.719 -2.751 13.240 1.00 98.00 261 GLN A N 1
ATOM 1859 C CA . GLN A 1 261 ? -16.977 -4.109 13.714 1.00 98.00 261 GLN A CA 1
ATOM 1860 C C . GLN A 1 261 ? -15.709 -4.634 14.370 1.00 98.00 261 GLN A C 1
ATOM 1862 O O . GLN A 1 261 ? -14.696 -4.846 13.706 1.00 98.00 261 GLN A O 1
ATOM 1867 N N . LEU A 1 262 ? -15.747 -4.807 15.688 1.00 98.38 262 LEU A N 1
ATOM 1868 C CA . LEU A 1 262 ? -14.591 -5.201 16.478 1.00 98.38 262 LEU A CA 1
ATOM 1869 C C . LEU A 1 262 ? -14.798 -6.619 17.011 1.00 98.38 262 LEU A C 1
ATOM 1871 O O . LEU A 1 262 ? -15.488 -6.817 18.007 1.00 98.38 262 LEU A O 1
ATOM 1875 N N . ALA A 1 263 ? -14.166 -7.597 16.366 1.00 97.81 263 ALA A N 1
ATOM 1876 C CA . ALA A 1 263 ? -13.983 -8.960 16.859 1.00 97.81 263 ALA A CA 1
ATOM 1877 C C . ALA A 1 263 ? -12.490 -9.226 17.145 1.00 97.81 263 ALA A C 1
ATOM 1879 O O . ALA A 1 263 ? -11.670 -8.308 17.129 1.00 97.81 263 ALA A O 1
ATOM 1880 N N . GLY A 1 264 ? -12.110 -10.478 17.410 1.00 98.00 264 GLY A N 1
ATOM 1881 C CA . GLY A 1 264 ? -10.703 -10.864 17.561 1.00 98.00 264 GLY A CA 1
ATOM 1882 C C . GLY A 1 264 ? -10.077 -10.397 18.879 1.00 98.00 264 GLY A C 1
ATOM 1883 O O . GLY A 1 264 ? -10.692 -10.505 19.937 1.00 98.00 264 GLY A O 1
ATOM 1884 N N . THR A 1 265 ? -8.824 -9.938 18.850 1.00 98.44 265 THR A N 1
ATOM 1885 C CA . THR A 1 265 ? -8.085 -9.524 20.061 1.00 98.44 265 THR A CA 1
ATOM 1886 C C . THR A 1 265 ? -7.568 -8.097 19.947 1.00 98.44 265 THR A C 1
ATOM 1888 O O . THR A 1 265 ? -6.947 -7.743 18.955 1.00 98.44 265 THR A O 1
ATOM 1891 N N . ILE A 1 266 ? -7.747 -7.302 20.998 1.00 98.31 266 ILE A N 1
ATOM 1892 C CA . ILE A 1 266 ? -7.151 -5.977 21.177 1.00 98.31 266 ILE A CA 1
ATOM 1893 C C . ILE A 1 266 ? -6.268 -6.046 22.421 1.00 98.31 266 ILE A C 1
ATOM 1895 O O . ILE A 1 266 ? -6.748 -6.388 23.498 1.00 98.31 266 ILE A O 1
ATOM 1899 N N . THR A 1 267 ? -4.971 -5.779 22.302 1.00 97.88 267 THR A N 1
ATOM 1900 C CA . THR A 1 267 ? -3.999 -6.047 23.374 1.00 97.88 267 THR A CA 1
ATOM 1901 C C . THR A 1 267 ? -2.896 -4.999 23.439 1.00 97.88 267 THR A C 1
ATOM 1903 O O . THR A 1 267 ? -2.668 -4.269 22.481 1.00 97.88 267 THR A O 1
ATOM 1906 N N . GLY A 1 268 ? -2.169 -4.960 24.554 1.00 97.19 268 GLY A N 1
ATOM 1907 C CA . GLY A 1 268 ? -0.923 -4.206 24.691 1.00 97.19 268 GLY A CA 1
ATOM 1908 C C . GLY A 1 268 ? -0.951 -3.186 25.832 1.00 97.19 268 GLY A C 1
ATOM 1909 O O . GLY A 1 268 ? -1.998 -2.886 26.391 1.00 97.19 268 GLY A O 1
ATOM 1910 N N . PRO A 1 269 ? 0.202 -2.645 26.241 1.00 95.81 269 PRO A N 1
ATOM 1911 C CA . PRO A 1 269 ? 0.273 -1.695 27.350 1.00 95.81 269 PRO A CA 1
ATOM 1912 C C . PRO A 1 269 ? -0.246 -0.286 27.002 1.00 95.81 269 PRO A C 1
ATOM 1914 O O . PRO A 1 269 ? -0.252 0.576 27.877 1.00 95.81 269 PRO A O 1
ATOM 1917 N N . GLY A 1 270 ? -0.628 -0.022 25.749 1.00 96.81 270 GLY A N 1
ATOM 1918 C CA . GLY A 1 270 ? -1.177 1.259 25.309 1.00 96.81 270 GLY A CA 1
ATOM 1919 C C . GLY A 1 270 ? -2.681 1.413 25.546 1.00 96.81 270 GLY A C 1
ATOM 1920 O O . GLY A 1 270 ? -3.313 0.640 26.273 1.00 96.81 270 GLY A O 1
ATOM 1921 N N . LEU A 1 271 ? -3.241 2.446 24.917 1.00 96.62 271 LEU A N 1
ATOM 1922 C CA . LEU A 1 271 ? -4.663 2.767 24.933 1.00 96.62 271 LEU A CA 1
ATOM 1923 C C . LEU A 1 271 ? -5.305 2.414 23.589 1.00 96.62 271 LEU A C 1
ATOM 1925 O O . LEU A 1 271 ? -4.823 2.851 22.546 1.00 96.62 271 LEU A O 1
ATOM 1929 N N . PHE A 1 272 ? -6.426 1.697 23.617 1.00 98.00 272 PHE A N 1
ATOM 1930 C CA . PHE A 1 272 ? -7.315 1.595 22.458 1.00 98.00 272 PHE A CA 1
ATOM 1931 C C . PHE A 1 272 ? -8.582 2.413 22.699 1.00 98.00 272 PHE A C 1
ATOM 1933 O O . PHE A 1 272 ? -9.154 2.342 23.794 1.00 98.00 272 PHE A O 1
ATOM 1940 N N . GLY A 1 273 ? -9.012 3.178 21.699 1.00 97.12 273 GLY A N 1
ATOM 1941 C CA . GLY A 1 273 ? -10.130 4.095 21.849 1.00 97.12 273 GLY A CA 1
ATOM 1942 C C . GLY A 1 273 ? -11.188 4.025 20.761 1.00 97.12 273 GLY A C 1
ATOM 1943 O O . GLY A 1 273 ? -10.898 3.760 19.600 1.00 97.12 273 GLY A O 1
ATOM 1944 N N . ILE A 1 274 ? -12.433 4.285 21.160 1.00 97.69 274 ILE A N 1
ATOM 1945 C CA . ILE A 1 274 ? -13.572 4.533 20.270 1.00 97.69 274 ILE A CA 1
ATOM 1946 C C . ILE A 1 274 ? -13.964 5.992 20.465 1.00 97.69 274 ILE A C 1
ATOM 1948 O O . ILE A 1 274 ? -14.500 6.367 21.515 1.00 97.69 274 ILE A O 1
ATOM 1952 N N . SER A 1 275 ? -13.672 6.837 19.480 1.00 96.12 275 SER A N 1
ATOM 1953 C CA . SER A 1 275 ? -13.786 8.281 19.657 1.00 96.12 275 SER A CA 1
ATOM 1954 C C . SER A 1 275 ? -14.388 9.008 18.458 1.00 96.12 275 SER A C 1
ATOM 1956 O O . SER A 1 275 ? -14.780 8.401 17.463 1.00 96.12 275 SER A O 1
ATOM 1958 N N . ALA A 1 276 ? -14.551 10.327 18.597 1.00 94.44 276 ALA A N 1
ATOM 1959 C CA . ALA A 1 276 ? -14.932 11.241 17.517 1.00 94.44 276 ALA A CA 1
ATOM 1960 C C . ALA A 1 276 ? -16.110 10.744 16.646 1.00 94.44 276 ALA A C 1
ATOM 1962 O O . ALA A 1 276 ? -16.032 10.700 15.426 1.00 94.44 276 ALA A O 1
ATOM 1963 N N . GLY A 1 277 ? -17.215 10.340 17.271 1.00 93.69 277 GLY A N 1
ATOM 1964 C CA . GLY A 1 277 ? -18.438 9.923 16.584 1.00 93.69 277 GLY A CA 1
ATOM 1965 C C . GLY A 1 277 ? -18.407 8.526 15.956 1.00 93.69 277 GLY A C 1
ATOM 1966 O O . GLY A 1 277 ? -19.335 8.200 15.215 1.00 93.69 277 GLY A O 1
ATOM 1967 N N . ALA A 1 278 ? -17.386 7.706 16.230 1.00 96.75 278 ALA A N 1
ATOM 1968 C CA . ALA A 1 278 ? -17.373 6.291 15.853 1.00 96.75 278 ALA A CA 1
ATOM 1969 C C . ALA A 1 278 ? -18.571 5.530 16.443 1.00 96.75 278 ALA A C 1
ATOM 1971 O O . ALA A 1 278 ? -19.013 5.822 17.555 1.00 96.75 278 ALA A O 1
ATOM 1972 N N . ASN A 1 279 ? -19.077 4.541 15.707 1.00 96.56 279 ASN A N 1
ATOM 1973 C CA . ASN A 1 279 ? -20.140 3.629 16.127 1.00 96.56 279 ASN A CA 1
ATOM 1974 C C . ASN A 1 279 ? -19.621 2.198 16.031 1.00 96.56 279 ASN A C 1
ATOM 1976 O O . ASN A 1 279 ? -19.772 1.543 15.004 1.00 96.56 279 ASN A O 1
ATOM 1980 N N . ALA A 1 280 ? -19.001 1.714 17.099 1.00 97.62 280 ALA A N 1
ATOM 1981 C CA . ALA A 1 280 ? -18.414 0.387 17.127 1.00 97.62 280 ALA A CA 1
ATOM 1982 C C . ALA A 1 280 ? -19.413 -0.658 17.632 1.00 97.62 280 ALA A C 1
ATOM 1984 O O . ALA A 1 280 ? -20.076 -0.466 18.653 1.00 97.62 280 ALA A O 1
ATOM 1985 N N . THR A 1 281 ? -19.471 -1.800 16.958 1.00 98.00 281 THR A N 1
ATOM 1986 C CA . THR A 1 281 ? -20.067 -3.029 17.484 1.00 98.00 281 THR A CA 1
ATOM 1987 C C . THR A 1 281 ? -18.958 -3.896 18.069 1.00 98.00 281 THR A C 1
ATOM 1989 O O . THR A 1 281 ? -17.981 -4.203 17.389 1.00 98.00 281 THR A O 1
ATOM 1992 N N . LEU A 1 282 ? -19.094 -4.267 19.342 1.00 97.31 282 LEU A N 1
ATOM 1993 C CA . LEU A 1 282 ? -18.197 -5.188 20.036 1.00 97.31 282 LEU A CA 1
ATOM 1994 C C . LEU A 1 282 ? -18.719 -6.610 19.824 1.00 97.31 282 LEU A C 1
ATOM 1996 O O . LEU A 1 282 ? -19.631 -7.056 20.526 1.00 97.31 282 LEU A O 1
ATOM 2000 N N . ASP A 1 283 ? -18.190 -7.285 18.810 1.00 97.00 283 ASP A N 1
ATOM 2001 C CA . ASP A 1 283 ? -18.697 -8.566 18.333 1.00 97.00 283 ASP A CA 1
ATOM 2002 C C . ASP A 1 283 ? -18.364 -9.730 19.271 1.00 97.00 283 ASP A C 1
ATOM 2004 O O . ASP A 1 283 ? -17.477 -9.682 20.130 1.00 97.00 283 ASP A O 1
ATOM 2008 N N . SER A 1 284 ? -19.090 -10.834 19.083 1.00 93.94 284 SER A N 1
ATOM 2009 C CA . SER A 1 284 ? -18.882 -12.046 19.865 1.00 93.94 284 SER A CA 1
ATOM 2010 C C . SER A 1 284 ? -17.458 -12.578 19.721 1.00 93.94 284 SER A C 1
ATOM 2012 O O . SER A 1 284 ? -16.970 -12.772 18.607 1.00 93.94 284 SER A O 1
ATOM 2014 N N . GLY A 1 285 ? -16.825 -12.892 20.850 1.00 91.94 285 GLY A N 1
ATOM 2015 C CA . GLY A 1 285 ? -15.457 -13.409 20.877 1.00 91.94 285 GLY A CA 1
ATOM 2016 C C . GLY A 1 285 ? -14.374 -12.330 20.847 1.00 91.94 285 GLY A C 1
ATOM 2017 O O . GLY A 1 285 ? -13.201 -12.693 20.873 1.00 91.94 285 GLY A O 1
ATOM 2018 N N . LEU A 1 286 ? -14.741 -11.041 20.839 1.00 96.94 286 LEU A N 1
ATOM 2019 C CA . LEU A 1 286 ? -13.798 -9.956 21.094 1.00 96.94 286 LEU A CA 1
ATOM 2020 C C . LEU A 1 286 ? -13.132 -10.137 22.468 1.00 96.94 286 LEU A C 1
ATOM 2022 O O . LEU A 1 286 ? -13.799 -10.386 23.472 1.00 96.94 286 LEU A O 1
ATOM 2026 N N . VAL A 1 287 ? -11.814 -9.960 22.516 1.00 95.75 287 VAL A N 1
ATOM 2027 C CA . VAL A 1 287 ? -11.015 -9.921 23.746 1.00 95.75 287 VAL A CA 1
ATOM 2028 C C . VAL A 1 287 ? -10.298 -8.578 23.821 1.00 95.75 287 VAL A C 1
ATOM 2030 O O . VAL A 1 287 ? -9.576 -8.223 22.895 1.00 95.75 287 VAL A O 1
ATOM 2033 N N . ILE A 1 288 ? -10.452 -7.850 24.930 1.00 95.50 288 ILE A N 1
ATOM 2034 C CA . ILE A 1 288 ? -9.755 -6.578 25.176 1.00 95.50 288 ILE A CA 1
ATOM 2035 C C . ILE A 1 288 ? -8.825 -6.733 26.385 1.00 95.50 288 ILE A C 1
ATOM 2037 O O . ILE A 1 288 ? -9.281 -6.943 27.505 1.00 95.50 288 ILE A O 1
ATOM 2041 N N . ASN A 1 289 ? -7.523 -6.595 26.139 1.00 95.00 289 ASN A N 1
ATOM 2042 C CA . ASN A 1 289 ? -6.413 -6.693 27.091 1.00 95.00 289 ASN A CA 1
ATOM 2043 C C . ASN A 1 289 ? -5.422 -5.527 26.905 1.00 95.00 289 ASN A C 1
ATOM 2045 O O . ASN A 1 289 ? -4.202 -5.714 26.926 1.00 95.00 289 ASN A O 1
ATOM 2049 N N . VAL A 1 290 ? -5.943 -4.327 26.650 1.00 95.62 290 VAL A N 1
ATOM 2050 C CA . VAL A 1 290 ? -5.146 -3.094 26.662 1.00 95.62 290 VAL A CA 1
ATOM 2051 C C . VAL A 1 290 ? -5.054 -2.511 28.069 1.00 95.62 290 VAL A C 1
ATOM 2053 O O . VAL A 1 290 ? -5.907 -2.794 28.906 1.00 95.62 290 VAL A O 1
ATOM 2056 N N . ALA A 1 291 ? -4.066 -1.659 28.347 1.00 94.19 291 ALA A N 1
ATOM 2057 C CA . ALA A 1 291 ? -4.001 -0.985 29.648 1.00 94.19 291 ALA A CA 1
ATOM 2058 C C . ALA A 1 291 ? -5.205 -0.057 29.874 1.00 94.19 291 ALA A C 1
ATOM 2060 O O . ALA A 1 291 ? -5.712 0.077 30.988 1.00 94.19 291 ALA A O 1
ATOM 2061 N N . THR A 1 292 ? -5.665 0.613 28.816 1.00 93.94 292 THR A N 1
ATOM 2062 C CA . THR A 1 292 ? -6.844 1.483 28.863 1.00 93.94 292 THR A CA 1
ATOM 2063 C C . THR A 1 292 ? -7.706 1.258 27.633 1.00 93.94 292 THR A C 1
ATOM 2065 O O . THR A 1 292 ? -7.210 1.284 26.509 1.00 93.94 292 THR A O 1
ATOM 2068 N N . PHE A 1 293 ? -9.002 1.072 27.859 1.00 95.38 293 PHE A N 1
ATOM 2069 C CA . PHE A 1 293 ? -10.016 1.068 26.816 1.00 95.38 293 PHE A CA 1
ATOM 2070 C C . PHE A 1 293 ? -10.901 2.297 27.012 1.00 95.38 293 PHE A C 1
ATOM 2072 O O . PHE A 1 293 ? -11.501 2.464 28.077 1.00 95.38 293 PHE A O 1
ATOM 2079 N N . ASN A 1 294 ? -10.937 3.195 26.029 1.00 94.69 294 ASN A N 1
ATOM 2080 C CA . ASN A 1 294 ? -11.721 4.421 26.132 1.00 94.69 294 ASN A CA 1
ATOM 2081 C C . ASN A 1 294 ? -12.886 4.437 25.134 1.00 94.69 294 ASN A C 1
ATOM 2083 O O . ASN A 1 294 ? -12.823 3.863 24.048 1.00 94.69 294 ASN A O 1
ATOM 2087 N N . ILE A 1 295 ? -13.962 5.106 25.536 1.00 94.94 295 ILE A N 1
ATOM 2088 C CA . ILE A 1 295 ? -15.084 5.448 24.669 1.00 94.94 295 ILE A CA 1
ATOM 2089 C C . ILE A 1 295 ? -15.366 6.925 24.932 1.00 94.94 295 ILE A C 1
ATOM 2091 O O . ILE A 1 295 ? -15.923 7.274 25.973 1.00 94.94 295 ILE A O 1
ATOM 2095 N N . VAL A 1 296 ? -14.921 7.810 24.038 1.00 92.69 296 VAL A N 1
ATOM 2096 C CA . VAL A 1 296 ? -14.925 9.268 24.259 1.00 92.69 296 VAL A CA 1
ATOM 2097 C C . VAL A 1 296 ? -15.546 9.974 23.065 1.00 92.69 296 VAL A C 1
ATOM 2099 O O . VAL A 1 296 ? -14.939 10.071 22.003 1.00 92.69 296 VAL A O 1
ATOM 2102 N N . ASN A 1 297 ? -16.755 10.511 23.239 1.00 91.44 297 ASN A N 1
ATOM 2103 C CA . ASN A 1 297 ? -17.557 11.072 22.143 1.00 91.44 297 ASN A CA 1
ATOM 2104 C C . ASN A 1 297 ? -17.821 10.076 20.993 1.00 91.44 297 ASN A C 1
ATOM 2106 O O . ASN A 1 297 ? -18.097 10.506 19.877 1.00 91.44 297 ASN A O 1
ATOM 2110 N N . GLY A 1 298 ? -17.706 8.771 21.244 1.00 93.88 298 GLY A N 1
ATOM 2111 C CA . GLY A 1 298 ? -18.095 7.687 20.342 1.00 93.88 298 GLY A CA 1
ATOM 2112 C C . GLY A 1 298 ? -19.142 6.783 20.996 1.00 93.88 298 GLY A C 1
ATOM 2113 O O . GLY A 1 298 ? -19.547 7.016 22.136 1.00 93.88 298 GLY A O 1
ATOM 2114 N N . ASN A 1 299 ? -19.553 5.748 20.273 1.00 95.00 299 ASN A N 1
ATOM 2115 C CA . ASN A 1 299 ? -20.592 4.805 20.664 1.00 95.00 299 ASN A CA 1
ATOM 2116 C C . ASN A 1 299 ? -20.050 3.374 20.601 1.00 95.00 299 ASN A C 1
ATOM 2118 O O . ASN A 1 299 ? -19.472 2.983 19.588 1.00 95.00 299 ASN A O 1
ATOM 2122 N N . ALA A 1 300 ? -20.293 2.575 21.639 1.00 95.69 300 ALA A N 1
ATOM 2123 C CA . ALA A 1 300 ? -20.019 1.139 21.633 1.00 95.69 300 ALA A CA 1
ATOM 2124 C C . ALA A 1 300 ? -21.307 0.346 21.858 1.00 95.69 300 ALA A C 1
ATOM 2126 O O . ALA A 1 300 ? -21.989 0.537 22.861 1.00 95.69 300 ALA A O 1
ATOM 2127 N N . THR A 1 301 ? -21.630 -0.571 20.954 1.00 96.69 301 THR A N 1
ATOM 2128 C CA . THR A 1 301 ? -22.779 -1.475 21.061 1.00 96.69 301 THR A CA 1
ATOM 2129 C C . THR A 1 301 ? -22.295 -2.890 21.315 1.00 96.69 301 THR A C 1
ATOM 2131 O O . THR A 1 301 ? -21.458 -3.398 20.577 1.00 96.69 301 THR A O 1
ATOM 2134 N N . LEU A 1 302 ? -22.823 -3.553 22.340 1.00 96.56 302 LEU A N 1
ATOM 2135 C CA . LEU A 1 302 ? -22.492 -4.950 22.600 1.00 96.56 302 LEU A CA 1
ATOM 2136 C C . LEU A 1 302 ? -23.173 -5.863 21.569 1.00 96.56 302 LEU A C 1
ATOM 2138 O O . LEU A 1 302 ? -24.395 -5.851 21.429 1.00 96.56 302 LEU A O 1
ATOM 2142 N N . GLY A 1 303 ? -22.389 -6.676 20.863 1.00 96.00 303 GLY A N 1
ATOM 2143 C CA . GLY A 1 303 ? -22.877 -7.795 20.048 1.00 96.00 303 GLY A CA 1
ATOM 2144 C C . GLY A 1 303 ? -23.034 -9.095 20.850 1.00 96.00 303 GLY A C 1
ATOM 2145 O O . GLY A 1 303 ? -23.685 -10.039 20.405 1.00 96.00 303 GLY A O 1
ATOM 2146 N N . SER A 1 304 ? -22.445 -9.153 22.048 1.00 94.50 304 SER A N 1
ATOM 2147 C CA . SER A 1 304 ? -22.614 -10.226 23.030 1.00 94.50 304 SER A CA 1
ATOM 2148 C C . SER A 1 304 ? -22.332 -9.723 24.446 1.00 94.50 304 SER A C 1
ATOM 2150 O O . SER A 1 304 ? -21.792 -8.633 24.622 1.00 94.50 304 SER A O 1
ATOM 2152 N N . SER A 1 305 ? -22.635 -10.528 25.472 1.00 93.88 305 SER A N 1
ATOM 2153 C CA . SER A 1 305 ? -22.164 -10.223 26.832 1.00 93.88 305 SER A CA 1
ATOM 2154 C C . SER A 1 305 ? -20.645 -10.132 26.845 1.00 93.88 305 SER A C 1
ATOM 2156 O O . SER A 1 305 ? -19.970 -10.940 26.206 1.00 93.88 305 SER A O 1
ATOM 2158 N N . PHE A 1 306 ? -20.137 -9.122 27.539 1.00 89.81 306 PHE A N 1
ATOM 2159 C CA . PHE A 1 306 ? -18.758 -8.693 27.436 1.00 89.81 306 PHE A CA 1
ATOM 2160 C C . PHE A 1 306 ? -18.163 -8.466 28.823 1.00 89.81 306 PHE A C 1
ATOM 2162 O O . PHE A 1 306 ? -18.739 -7.750 29.646 1.00 89.81 306 PHE A O 1
ATOM 2169 N N . ASP A 1 307 ? -17.002 -9.070 29.062 1.00 89.75 307 ASP A N 1
ATOM 2170 C CA . ASP A 1 307 ? -16.299 -9.012 30.337 1.00 89.75 307 ASP A CA 1
ATOM 2171 C C . ASP A 1 307 ? -14.971 -8.269 30.149 1.00 89.75 307 ASP A C 1
ATOM 2173 O O . ASP A 1 307 ? -14.068 -8.747 29.461 1.00 89.75 307 ASP A O 1
ATOM 2177 N N . LEU A 1 308 ? -14.836 -7.103 30.782 1.00 86.00 308 LEU A N 1
ATOM 2178 C CA . LEU A 1 308 ? -13.566 -6.388 30.874 1.00 86.00 308 LEU A CA 1
ATOM 2179 C C . LEU A 1 308 ? -12.801 -6.858 32.110 1.00 86.00 308 LEU A C 1
ATOM 2181 O O . LEU A 1 308 ? -13.306 -6.789 33.238 1.00 86.00 308 LEU A O 1
ATOM 2185 N N . THR A 1 309 ? -11.579 -7.343 31.879 1.00 81.69 309 THR A N 1
ATOM 2186 C CA . THR A 1 309 ? -10.695 -7.875 32.923 1.00 81.69 309 THR A CA 1
ATOM 2187 C C . THR A 1 309 ? -10.248 -6.784 33.901 1.00 81.69 309 THR A C 1
ATOM 2189 O O . THR A 1 309 ? -10.399 -5.588 33.651 1.00 81.69 309 THR A O 1
ATOM 2192 N N . ASP A 1 310 ? -9.694 -7.191 35.043 1.00 71.12 310 ASP A N 1
ATOM 2193 C CA . ASP A 1 310 ? -9.201 -6.284 36.087 1.00 71.12 310 ASP A CA 1
ATOM 2194 C C . ASP A 1 310 ? -8.031 -5.394 35.638 1.00 71.12 310 ASP A C 1
ATOM 2196 O O . ASP A 1 310 ? -7.819 -4.313 36.192 1.00 71.12 310 ASP A O 1
ATOM 2200 N N . ALA A 1 311 ? -7.306 -5.832 34.609 1.00 63.72 311 ALA A N 1
ATOM 2201 C CA . ALA A 1 311 ? -6.185 -5.118 34.015 1.00 63.72 311 ALA A CA 1
ATOM 2202 C C . ALA A 1 311 ? -6.594 -3.923 33.135 1.00 63.72 311 ALA A C 1
ATOM 2204 O O . ALA A 1 311 ? -5.744 -3.080 32.848 1.00 63.72 311 ALA A O 1
ATOM 2205 N N . VAL A 1 312 ? -7.859 -3.838 32.706 1.00 69.69 312 VAL A N 1
ATOM 2206 C CA . VAL A 1 312 ? -8.324 -2.795 31.781 1.00 69.69 312 VAL A CA 1
ATOM 2207 C C . VAL A 1 312 ? -9.005 -1.668 32.553 1.00 69.69 312 VAL A C 1
ATOM 2209 O O . VAL A 1 312 ? -9.992 -1.894 33.253 1.00 69.69 312 VAL A O 1
ATOM 2212 N N . SER A 1 313 ? -8.524 -0.432 32.378 1.00 78.19 313 SER A N 1
ATOM 2213 C CA . SER A 1 313 ? -9.262 0.759 32.813 1.00 78.19 313 SER A CA 1
ATOM 2214 C C . SER A 1 313 ? -10.268 1.182 31.743 1.00 78.19 313 SER A C 1
ATOM 2216 O O . SER A 1 313 ? -9.860 1.512 30.629 1.00 78.19 313 SER A O 1
ATOM 2218 N N . LEU A 1 314 ? -11.559 1.234 32.082 1.00 80.06 314 LEU A N 1
ATOM 2219 C CA . LEU A 1 314 ? -12.596 1.796 31.210 1.00 80.06 314 LEU A CA 1
ATOM 2220 C C . LEU A 1 314 ? -12.805 3.283 31.511 1.00 80.06 314 LEU A C 1
ATOM 2222 O O . LEU A 1 314 ? -13.133 3.642 32.642 1.00 80.06 314 LEU A O 1
ATOM 2226 N N . ILE A 1 315 ? -12.666 4.135 30.493 1.00 78.12 315 ILE A N 1
ATOM 2227 C CA . ILE A 1 315 ? -13.048 5.554 30.555 1.00 78.12 315 ILE A CA 1
ATOM 2228 C C . ILE A 1 315 ? -14.130 5.793 29.506 1.00 78.12 315 ILE A C 1
ATOM 2230 O O . ILE A 1 315 ? -13.835 5.887 28.316 1.00 78.12 315 ILE A O 1
ATOM 2234 N N . GLY A 1 316 ? -15.385 5.858 29.943 1.00 73.19 316 GLY A N 1
ATOM 2235 C CA . GLY A 1 316 ? -16.527 6.089 29.065 1.00 73.19 316 GLY A CA 1
ATOM 2236 C C . GLY A 1 316 ? -17.110 7.475 29.288 1.00 73.19 316 GLY A C 1
ATOM 2237 O O . GLY A 1 316 ? -17.823 7.650 30.266 1.00 73.19 316 GLY A O 1
ATOM 2238 N N . SER A 1 317 ? -16.836 8.436 28.404 1.00 80.88 317 SER A N 1
ATOM 2239 C CA . SER A 1 317 ? -17.604 9.691 28.282 1.00 80.88 317 SER A CA 1
ATOM 2240 C C . SER A 1 317 ? -18.483 9.731 27.023 1.00 80.88 317 SER A C 1
ATOM 2242 O O . SER A 1 317 ? -19.273 10.656 26.857 1.00 80.88 317 SER A O 1
ATOM 2244 N N . GLY A 1 318 ? -18.359 8.729 26.147 1.00 86.12 318 GLY A N 1
ATOM 2245 C CA . GLY A 1 318 ? -19.317 8.409 25.088 1.00 86.12 318 GLY A CA 1
ATOM 2246 C C . GLY A 1 318 ? -20.409 7.435 25.544 1.00 86.12 318 GLY A C 1
ATOM 2247 O O . GLY A 1 318 ? -20.541 7.150 26.737 1.00 86.12 318 GLY A O 1
ATOM 2248 N N . ASP A 1 319 ? -21.184 6.916 24.591 1.00 91.12 319 ASP A N 1
ATOM 2249 C CA . ASP A 1 319 ? -22.335 6.065 24.891 1.00 91.12 319 ASP A CA 1
ATOM 2250 C C . ASP A 1 319 ? -21.998 4.571 24.779 1.00 91.12 319 ASP A C 1
ATOM 2252 O O . ASP A 1 319 ? -21.330 4.117 23.848 1.00 91.12 319 ASP A O 1
ATOM 2256 N N . ILE A 1 320 ? -22.511 3.783 25.722 1.00 93.31 320 ILE A N 1
ATOM 2257 C CA . ILE A 1 320 ? -22.435 2.321 25.715 1.00 93.31 320 ILE A CA 1
ATOM 2258 C C . ILE A 1 320 ? -23.853 1.764 25.617 1.00 93.31 320 ILE A C 1
ATOM 2260 O O . ILE A 1 320 ? -24.689 2.014 26.487 1.00 93.31 320 ILE A O 1
ATOM 2264 N N . TYR A 1 321 ? -24.109 0.966 24.585 1.00 94.69 321 TYR A N 1
ATOM 2265 C CA . TYR A 1 321 ? -25.378 0.303 24.318 1.00 94.69 321 TYR A CA 1
ATOM 2266 C C . TYR A 1 321 ? -25.266 -1.189 24.643 1.00 94.69 321 TYR A C 1
ATOM 2268 O O . TYR A 1 321 ? -24.623 -1.952 23.926 1.00 94.69 321 TYR A O 1
ATOM 2276 N N . LEU A 1 322 ? -25.916 -1.633 25.719 1.00 94.44 322 LEU A N 1
ATOM 2277 C CA . LEU A 1 322 ? -25.858 -3.023 26.178 1.00 94.44 322 LEU A CA 1
ATOM 2278 C C . LEU A 1 322 ? -26.547 -4.000 25.224 1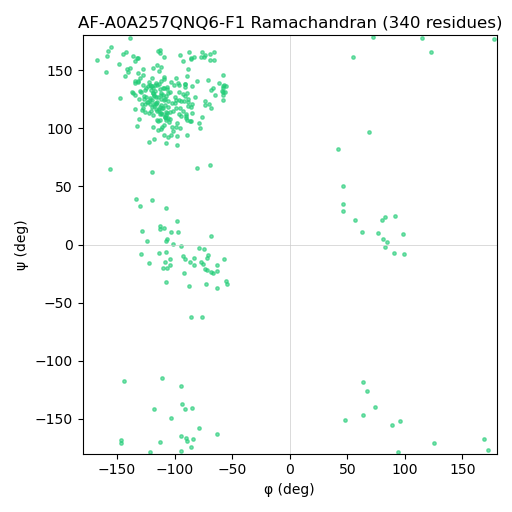.00 94.44 322 LEU A C 1
ATOM 2280 O O . LEU A 1 322 ? -26.249 -5.184 25.268 1.00 94.44 322 LEU A O 1
ATOM 2284 N N . ASN A 1 323 ? -27.494 -3.534 24.408 1.00 95.44 323 ASN A N 1
ATOM 2285 C CA . ASN A 1 323 ? -28.186 -4.320 23.377 1.00 95.44 323 ASN A CA 1
ATOM 2286 C C . ASN A 1 323 ? -28.699 -5.717 23.820 1.00 95.44 323 ASN A C 1
ATOM 2288 O O . ASN A 1 323 ? -28.836 -6.637 23.024 1.00 95.44 323 ASN A O 1
ATOM 2292 N N . GLY A 1 324 ? -29.022 -5.878 25.105 1.00 94.56 324 GLY A N 1
ATOM 2293 C CA . GLY A 1 324 ? -29.654 -7.078 25.668 1.00 94.56 324 GLY A CA 1
ATOM 2294 C C . GLY A 1 324 ? -28.640 -8.005 26.316 1.00 94.56 324 GLY A C 1
ATOM 2295 O O . GLY A 1 324 ? -28.962 -9.131 26.691 1.00 94.56 324 GLY A O 1
ATOM 2296 N N . HIS A 1 325 ? -27.416 -7.512 26.446 1.00 96.19 325 HIS A N 1
ATOM 2297 C CA . HIS A 1 325 ? -26.263 -8.211 26.955 1.00 96.19 325 HIS A CA 1
ATOM 2298 C C . HIS A 1 325 ? -25.778 -7.611 28.271 1.00 96.19 325 HIS A C 1
ATOM 2300 O O . HIS A 1 325 ? -26.169 -6.517 28.679 1.00 96.19 325 HIS A O 1
ATOM 2306 N N . ASN A 1 326 ? -24.902 -8.355 28.940 1.00 93.50 326 ASN A N 1
ATOM 2307 C CA . ASN A 1 326 ? -24.283 -7.914 30.180 1.00 93.50 326 ASN A CA 1
ATOM 2308 C C . ASN A 1 326 ? -22.917 -7.293 29.892 1.00 93.50 326 ASN A C 1
ATOM 2310 O O . ASN A 1 326 ? -22.135 -7.864 29.135 1.00 93.50 326 ASN A O 1
ATOM 2314 N N . LEU A 1 327 ? -22.622 -6.173 30.550 1.00 91.69 327 LEU A N 1
ATOM 2315 C CA . LEU A 1 327 ? -21.272 -5.633 30.669 1.00 91.69 327 LEU A CA 1
ATOM 2316 C C . LEU A 1 327 ? -20.748 -5.935 32.075 1.00 91.69 327 LEU A C 1
ATOM 2318 O O . LEU A 1 327 ? -21.268 -5.392 33.052 1.00 91.69 327 LEU A O 1
ATOM 2322 N N . THR A 1 328 ? -19.724 -6.775 32.182 1.00 91.38 328 THR A N 1
ATOM 2323 C CA . THR A 1 328 ? -19.032 -7.023 33.452 1.00 91.38 328 THR A CA 1
ATOM 2324 C C . THR A 1 328 ? -17.745 -6.213 33.494 1.00 91.38 328 THR A C 1
ATOM 2326 O O . THR A 1 328 ? -16.909 -6.316 32.600 1.00 91.38 328 THR A O 1
ATOM 2329 N N . LEU A 1 329 ? -17.565 -5.424 34.552 1.00 90.25 329 LEU A N 1
ATOM 2330 C CA . LEU A 1 329 ? -16.366 -4.618 34.776 1.00 90.25 329 LEU A CA 1
ATOM 2331 C C . LEU A 1 329 ? -15.656 -5.150 36.021 1.00 90.25 329 LEU A C 1
ATOM 2333 O O . LEU A 1 329 ? -16.149 -4.968 37.135 1.00 90.25 329 LEU A O 1
ATOM 2337 N N . ALA A 1 330 ? -14.534 -5.846 35.835 1.00 87.25 330 ALA A N 1
ATOM 2338 C CA . ALA A 1 330 ? -13.706 -6.317 36.946 1.00 87.25 330 ALA A CA 1
ATOM 2339 C C . ALA A 1 330 ? -12.600 -5.314 37.323 1.00 87.25 330 ALA A C 1
ATOM 2341 O O . ALA A 1 330 ? -12.127 -5.324 38.461 1.00 87.25 330 ALA A O 1
ATOM 2342 N N . GLY A 1 331 ? -12.194 -4.460 36.377 1.00 84.94 331 GLY A N 1
ATOM 2343 C CA . GLY A 1 331 ? -11.149 -3.447 36.544 1.00 84.94 331 GLY A CA 1
ATOM 2344 C C . GLY A 1 331 ? -11.661 -2.064 36.938 1.00 84.94 331 GLY A C 1
ATOM 2345 O O . GLY A 1 331 ? -12.864 -1.867 37.141 1.00 84.94 331 GLY A O 1
ATOM 2346 N N . PRO A 1 332 ? -10.752 -1.078 37.060 1.00 87.75 332 PRO A N 1
ATOM 2347 C CA . PRO A 1 332 ? -11.123 0.316 37.259 1.00 87.75 332 PRO A CA 1
ATOM 2348 C C . PRO A 1 332 ? -12.057 0.805 36.145 1.00 87.75 332 PRO A C 1
ATOM 2350 O O . PRO A 1 332 ? -11.774 0.637 34.961 1.00 87.75 332 PRO A O 1
ATOM 2353 N N . ALA A 1 333 ? -13.160 1.448 36.517 1.00 87.75 333 ALA A N 1
ATOM 2354 C CA . ALA A 1 333 ? -14.098 2.012 35.558 1.00 87.75 333 ALA A CA 1
ATOM 2355 C C . ALA A 1 333 ? -14.547 3.410 35.983 1.00 87.75 333 ALA A C 1
ATOM 2357 O O . ALA A 1 333 ? -14.988 3.617 37.116 1.00 87.75 333 ALA A O 1
ATOM 2358 N N . ALA A 1 334 ? -14.463 4.352 35.048 1.00 87.88 334 ALA A N 1
ATOM 2359 C CA . ALA A 1 334 ? -15.065 5.673 35.120 1.00 87.88 334 ALA A CA 1
ATOM 2360 C C . ALA A 1 334 ? -16.118 5.778 34.008 1.00 87.88 334 ALA A C 1
ATOM 2362 O O . ALA A 1 334 ? -15.790 5.835 32.823 1.00 87.88 334 ALA A O 1
ATOM 2363 N N . LEU A 1 335 ? -17.392 5.753 34.402 1.00 84.81 335 LEU A N 1
ATOM 2364 C CA . LEU A 1 335 ? -18.537 5.865 33.501 1.00 84.81 335 LEU A CA 1
ATOM 2365 C C . LEU A 1 335 ? -19.144 7.261 33.664 1.00 84.81 335 LEU A C 1
ATOM 2367 O O . LEU A 1 335 ? -19.948 7.496 34.563 1.00 84.81 335 LEU A O 1
ATOM 2371 N N . GLU A 1 336 ? -18.701 8.190 32.827 1.00 83.00 336 GLU A N 1
ATOM 2372 C CA . GLU A 1 336 ? -19.142 9.589 32.803 1.00 83.00 336 GLU A CA 1
ATOM 2373 C C . GLU A 1 336 ? -20.102 9.891 31.635 1.00 83.00 336 GLU A C 1
ATOM 2375 O O . GLU A 1 336 ? -20.733 10.946 31.616 1.00 83.00 336 GLU A O 1
ATOM 2380 N N . GLY A 1 337 ? -20.221 8.969 30.674 1.00 79.38 337 GLY A N 1
ATOM 2381 C CA . GLY A 1 337 ? -21.124 9.024 29.526 1.00 79.38 337 GLY A CA 1
ATOM 2382 C C . GLY A 1 337 ? -22.450 8.293 29.755 1.00 79.38 337 GLY A C 1
ATOM 2383 O O . GLY A 1 337 ? -22.819 7.971 30.890 1.00 79.38 337 GLY A O 1
ATOM 2384 N N . THR A 1 338 ? -23.189 8.023 28.676 1.00 85.06 338 THR A N 1
ATOM 2385 C CA . THR A 1 338 ? -24.494 7.353 28.769 1.00 85.06 338 THR A CA 1
ATOM 2386 C C . THR A 1 338 ? -24.333 5.840 28.719 1.00 85.06 338 THR A C 1
ATOM 2388 O O . THR A 1 338 ? -23.805 5.288 27.759 1.00 85.06 338 THR A O 1
ATOM 2391 N N . LEU A 1 339 ? -24.871 5.140 29.714 1.00 87.94 339 LEU A N 1
ATOM 2392 C CA . LEU A 1 339 ? -25.069 3.694 29.647 1.00 87.94 339 LEU A CA 1
ATOM 2393 C C . LEU A 1 339 ? -26.540 3.406 29.337 1.00 87.94 339 LEU A C 1
ATOM 2395 O O . LEU A 1 339 ? -27.415 3.689 30.156 1.00 87.94 339 LEU A O 1
ATOM 2399 N N . THR A 1 340 ? -26.806 2.828 28.169 1.00 85.62 340 THR A N 1
ATOM 2400 C CA . THR A 1 340 ? -28.155 2.499 27.694 1.00 85.62 340 THR A CA 1
ATOM 2401 C C . THR A 1 340 ? -28.266 0.993 27.482 1.00 85.62 340 THR A C 1
ATOM 2403 O O . THR A 1 340 ? -27.430 0.403 26.813 1.00 85.62 340 THR A O 1
ATOM 2406 N N . GLY A 1 341 ? -29.294 0.339 28.012 1.00 75.31 341 GLY A N 1
ATOM 2407 C CA . GLY A 1 341 ? -29.644 -1.036 27.628 1.00 75.31 341 GLY A CA 1
ATOM 2408 C C . GLY A 1 341 ? -30.982 -1.083 26.895 1.00 75.31 341 GLY A C 1
ATOM 2409 O O . GLY A 1 341 ? -31.708 -0.087 26.938 1.00 75.31 341 GLY A O 1
ATOM 2410 N N . PRO A 1 342 ? -31.319 -2.187 26.207 1.00 55.69 342 PRO A N 1
ATOM 2411 C CA . PRO A 1 342 ? -32.705 -2.466 25.864 1.00 55.69 342 PRO A CA 1
ATOM 2412 C C . PRO A 1 342 ? -33.518 -2.877 27.093 1.00 55.69 342 PRO A C 1
ATOM 2414 O O . PRO A 1 342 ? -32.921 -3.332 28.099 1.00 55.69 342 PRO A O 1
#

Solvent-accessible surface area (backbone atoms only — not comparable to full-atom values): 14698 Å² total; per-residue (Å²): 121,50,70,28,36,43,72,51,63,63,45,49,60,85,41,48,90,46,32,46,82,42,61,74,64,33,53,48,22,37,37,38,40,51,47,70,65,77,34,40,45,29,39,50,74,90,41,74,38,31,24,12,28,39,38,30,68,24,57,50,26,33,38,38,36,40,14,38,42,36,22,66,26,99,81,10,34,38,41,33,28,23,35,38,36,42,32,45,18,39,40,28,38,27,33,40,36,37,71,38,40,32,42,34,39,64,65,34,44,64,56,30,55,28,40,34,38,29,75,82,19,38,37,35,24,58,27,21,62,48,56,39,66,35,43,34,36,53,23,12,39,35,30,12,81,37,98,49,53,20,30,42,38,31,55,23,38,36,39,31,35,58,25,34,24,23,43,42,15,26,44,34,36,59,23,38,35,40,27,60,31,46,35,38,24,11,77,42,70,85,9,60,8,22,39,39,32,34,72,84,10,39,42,34,29,61,25,65,19,37,42,39,40,32,52,61,17,42,38,38,33,43,13,38,42,31,33,70,30,59,69,52,57,26,38,37,36,24,38,36,38,35,59,20,37,39,35,22,61,32,25,33,42,31,40,22,42,30,65,27,39,40,28,29,37,36,33,34,76,10,27,41,35,34,22,67,56,13,38,32,33,40,32,70,75,48,42,71,57,23,41,27,42,38,24,44,57,10,35,41,32,38,63,36,66,43,75,42,44,59,72,27,33,38,43,26,57,13,38,38,34,29,68,77,38,51,81,44,76,65,24,56,71,46,80,76,33,51,81,44,65,112